Protein AF-A0ABD2QVN2-F1 (afdb_monomer_lite)

InterPro domains:
  IPR010325 Rhamnogalacturonate lyase [PF06045] (1-43)
  IPR011013 Galactose mutarotase-like domain superfamily [SSF74650] (43-147)
  IPR014718 Glycoside hydrolase-type carbohydrate-binding [G3DSA:2.70.98.10] (14-149)

Sequence (187 aa):
MAISDERKRIMPMPVDRETGKVLDYKEAVLLTNPTNPDLKGEVDDKYFYATDNKDDRVHGWVSSTNPPVGFWMIIPNDEFRTGGPYKQDLTSHVGPTVLSIFVSRHFAGDDLVIKFQQGERWKKVIGPVFLYLNSNSSAMDNPTILWDDAKRRHYDFSTRIQRLNRVSTTRRCWILAKRKQRLSVLD

Foldseek 3Di:
DDQDPPDDDDFFAPVQQVPFDQDPDNQWTARCDTPDPVCHRPIHGQCVQKDFQLSRAKDFDWDLDPQIKTKMKGALDLPQAWDPRRDIDGQAHGDRGGDDDRFDCPPPHPPRHDDDDVPDDDDGDTDDMDIDMDTDNCCNVPVVVNVVVRVVVSVVVNVVCCVDPPCPVVNDDDDDDDDDDDDDDDD

Secondary structure (DSSP, 8-state):
-BSSSS-B-----HHHHHSSEE-SSTTEEE-SS-SSGGGTTPEEEGGGGEEETTT-SEEEEE-SSSSPEEEEEE----TT-SS-TT-EEE-EETTTEE---SS--TTTGGGGS----TT----------EEEEEE-GGGGT-THHHHHHHHHHHHHHHHHHHHH-SS-GGGPPP-------------

pLDDT: mean 88.44, std 14.19, range [45.97, 98.38]

Structure (mmCIF, N/CA/C/O backbone):
data_AF-A0ABD2QVN2-F1
#
_entry.id   AF-A0ABD2QVN2-F1
#
loop_
_atom_site.group_PDB
_atom_site.id
_atom_site.type_symbol
_atom_site.label_atom_id
_atom_site.label_alt_id
_atom_site.label_comp_id
_atom_site.label_asym_id
_atom_site.label_entity_id
_atom_site.label_seq_id
_atom_site.pdbx_PDB_ins_code
_atom_site.Cartn_x
_atom_site.Cartn_y
_atom_site.Cartn_z
_atom_site.occupancy
_atom_site.B_iso_or_equiv
_atom_site.auth_seq_id
_atom_site.auth_comp_id
_atom_site.auth_asym_id
_atom_site.auth_atom_id
_atom_site.pdbx_PDB_model_num
ATOM 1 N N . MET A 1 1 ? 6.973 1.132 -4.797 1.00 95.00 1 MET A N 1
ATOM 2 C CA . MET A 1 1 ? 5.962 0.876 -3.751 1.00 95.00 1 MET A CA 1
ATOM 3 C C . MET A 1 1 ? 6.559 -0.014 -2.676 1.00 95.00 1 MET A C 1
ATOM 5 O O . MET A 1 1 ? 7.344 -0.900 -3.008 1.00 95.00 1 MET A O 1
ATOM 9 N N . ALA A 1 2 ? 6.198 0.232 -1.420 1.00 96.44 2 ALA A N 1
ATOM 10 C CA . ALA A 1 2 ? 6.483 -0.640 -0.286 1.00 96.44 2 ALA A CA 1
ATOM 11 C C . ALA A 1 2 ? 5.222 -0.796 0.575 1.00 96.44 2 ALA A C 1
ATOM 13 O O . ALA A 1 2 ? 4.602 0.205 0.943 1.00 96.44 2 ALA A O 1
ATOM 14 N N . ILE A 1 3 ? 4.853 -2.042 0.875 1.00 96.12 3 ILE A N 1
ATOM 15 C CA . ILE A 1 3 ? 3.707 -2.399 1.737 1.00 96.12 3 ILE A CA 1
ATOM 16 C C . ILE A 1 3 ? 4.110 -3.331 2.888 1.00 96.12 3 ILE A C 1
ATOM 18 O O . ILE A 1 3 ? 3.406 -3.409 3.886 1.00 96.12 3 ILE A O 1
ATOM 22 N N . SER A 1 4 ? 5.246 -4.023 2.767 1.00 95.62 4 SER A N 1
ATOM 23 C CA . SER A 1 4 ? 5.934 -4.704 3.868 1.00 95.62 4 SER A CA 1
ATOM 24 C C . SER A 1 4 ? 7.441 -4.702 3.607 1.00 95.62 4 SER A C 1
ATOM 26 O O . SER A 1 4 ? 7.898 -4.205 2.572 1.00 95.62 4 SER A O 1
ATOM 28 N N . ASP A 1 5 ? 8.232 -5.249 4.531 1.00 95.19 5 ASP A N 1
ATOM 29 C CA . ASP A 1 5 ? 9.675 -5.355 4.327 1.00 95.19 5 ASP A CA 1
ATOM 30 C C . ASP A 1 5 ? 10.041 -6.291 3.163 1.00 95.19 5 ASP A C 1
ATOM 32 O O . ASP A 1 5 ? 11.007 -6.014 2.448 1.00 95.19 5 ASP A O 1
ATOM 36 N N . GLU A 1 6 ? 9.211 -7.306 2.925 1.00 95.25 6 GLU A N 1
ATOM 37 C CA . GLU A 1 6 ? 9.332 -8.342 1.895 1.00 95.25 6 GLU A CA 1
ATOM 38 C C . GLU A 1 6 ? 8.601 -7.971 0.597 1.00 95.25 6 GLU A C 1
ATOM 40 O O . GLU A 1 6 ? 8.930 -8.474 -0.475 1.00 95.25 6 GLU A O 1
ATOM 45 N N . ARG A 1 7 ? 7.594 -7.093 0.672 1.00 94.50 7 ARG A N 1
ATOM 46 C CA . ARG A 1 7 ? 6.755 -6.692 -0.465 1.00 94.50 7 ARG A CA 1
ATOM 47 C C . ARG A 1 7 ? 7.069 -5.257 -0.863 1.00 94.50 7 ARG A C 1
ATOM 49 O O . ARG A 1 7 ? 6.374 -4.303 -0.498 1.00 94.50 7 ARG A O 1
ATOM 56 N N . LYS A 1 8 ? 8.142 -5.135 -1.642 1.00 94.44 8 LYS A N 1
ATOM 57 C CA . LYS A 1 8 ? 8.617 -3.898 -2.267 1.00 94.44 8 LYS A CA 1
ATOM 58 C C . LYS A 1 8 ? 8.814 -4.158 -3.750 1.00 94.44 8 LYS A C 1
ATOM 60 O O . LYS A 1 8 ? 9.369 -5.186 -4.122 1.00 94.44 8 LYS A O 1
ATOM 65 N N . ARG A 1 9 ? 8.360 -3.241 -4.599 1.00 93.06 9 ARG A N 1
ATOM 66 C CA . ARG A 1 9 ? 8.549 -3.366 -6.049 1.00 93.06 9 ARG A CA 1
ATOM 67 C C . ARG A 1 9 ? 8.426 -2.044 -6.784 1.00 93.06 9 ARG A C 1
ATOM 69 O O . ARG A 1 9 ? 7.795 -1.096 -6.297 1.00 93.06 9 ARG A O 1
ATOM 76 N N . ILE A 1 10 ? 8.978 -2.023 -7.993 1.00 93.62 10 ILE A N 1
ATOM 77 C CA . ILE A 1 10 ? 8.575 -1.077 -9.032 1.00 93.62 10 ILE A CA 1
ATOM 78 C C . ILE A 1 10 ? 7.177 -1.488 -9.498 1.00 93.62 10 ILE A C 1
ATOM 80 O O . ILE A 1 10 ? 6.863 -2.674 -9.624 1.00 93.62 10 ILE A O 1
ATOM 84 N N . MET A 1 11 ? 6.310 -0.503 -9.669 1.00 93.50 11 MET A N 1
ATOM 85 C CA . MET A 1 11 ? 4.923 -0.733 -10.050 1.00 93.50 11 MET A CA 1
ATOM 86 C C . MET A 1 11 ? 4.713 -0.256 -11.477 1.00 93.50 11 MET A C 1
ATOM 88 O O . MET A 1 11 ? 5.341 0.735 -11.860 1.00 93.50 11 MET A O 1
ATOM 92 N N . PRO A 1 12 ? 3.832 -0.919 -12.235 1.00 95.38 12 PRO A N 1
ATOM 93 C CA . PRO A 1 12 ? 3.430 -0.417 -13.534 1.00 95.38 12 PRO A CA 1
ATOM 94 C C . PRO A 1 12 ? 2.722 0.934 -13.403 1.00 95.38 12 PRO A C 1
ATOM 96 O O . PRO A 1 12 ? 2.141 1.277 -12.364 1.00 95.38 12 PRO A O 1
ATOM 99 N N . MET A 1 13 ? 2.768 1.701 -14.482 1.00 94.88 13 MET A N 1
ATOM 100 C CA . MET A 1 13 ? 2.024 2.938 -14.656 1.00 94.88 13 MET A CA 1
ATOM 101 C C . MET A 1 13 ? 0.630 2.648 -15.230 1.00 94.88 13 MET A C 1
ATOM 103 O O . MET A 1 13 ? 0.432 1.619 -15.875 1.00 94.88 13 MET A O 1
ATOM 107 N N . PRO A 1 14 ? -0.360 3.544 -15.045 1.00 95.19 14 PRO A N 1
ATOM 108 C CA . PRO A 1 14 ? -1.711 3.328 -15.571 1.00 95.19 14 PRO A CA 1
ATOM 109 C C . PRO A 1 14 ? -1.745 3.019 -17.076 1.00 95.19 14 PRO A C 1
ATOM 111 O O . PRO A 1 14 ? -2.441 2.096 -17.492 1.00 95.19 14 PRO A O 1
ATOM 114 N N . VAL A 1 15 ? -0.911 3.705 -17.866 1.00 96.25 15 VAL A N 1
ATOM 115 C CA . VAL A 1 15 ? -0.779 3.483 -19.317 1.00 96.25 15 VAL A CA 1
ATOM 116 C C . VAL A 1 15 ? -0.306 2.065 -19.673 1.00 96.25 15 VAL A C 1
ATOM 118 O O . VAL A 1 15 ? -0.694 1.525 -20.710 1.00 96.25 15 VAL A O 1
ATOM 121 N N . ASP A 1 16 ? 0.473 1.418 -18.800 1.00 96.75 16 ASP A N 1
ATOM 122 C CA . ASP A 1 16 ? 0.952 0.046 -19.019 1.00 96.75 16 ASP A CA 1
ATOM 123 C C . ASP A 1 16 ? -0.205 -0.953 -18.934 1.00 96.75 16 ASP A C 1
ATOM 125 O O . ASP A 1 16 ? -0.218 -1.961 -19.640 1.00 96.75 16 ASP A O 1
ATOM 129 N N . ARG A 1 17 ? -1.205 -0.660 -18.089 1.00 96.00 17 ARG A N 1
ATOM 130 C CA . ARG A 1 17 ? -2.442 -1.445 -18.022 1.00 96.00 17 ARG A CA 1
ATOM 131 C C . ARG A 1 17 ? -3.367 -1.147 -19.195 1.00 96.00 17 ARG A C 1
ATOM 133 O O . ARG A 1 17 ? -3.964 -2.073 -19.727 1.00 96.00 17 ARG A O 1
ATOM 140 N N . GLU A 1 18 ? -3.499 0.119 -19.589 1.00 95.44 18 GLU A N 1
ATOM 141 C CA . GLU A 1 18 ? -4.371 0.534 -20.702 1.00 95.44 18 GLU A CA 1
ATOM 142 C C . GLU A 1 18 ? -3.951 -0.090 -22.036 1.00 95.44 18 GLU A C 1
ATOM 144 O O . GLU A 1 18 ? -4.795 -0.476 -22.839 1.00 95.44 18 GLU A O 1
ATOM 149 N N . THR A 1 19 ? -2.642 -0.212 -22.254 1.00 96.00 19 THR A N 1
ATOM 150 C CA . THR A 1 19 ? -2.052 -0.825 -23.456 1.00 96.00 19 THR A CA 1
ATOM 151 C C . THR A 1 19 ? -1.803 -2.330 -23.305 1.00 96.00 19 THR A C 1
ATOM 153 O O . THR A 1 19 ? -1.423 -3.002 -24.268 1.00 96.00 19 THR A O 1
ATOM 156 N N . GLY A 1 20 ? -2.019 -2.866 -22.103 1.00 96.62 20 GLY A N 1
ATOM 157 C CA . GLY A 1 20 ? -1.872 -4.276 -21.777 1.00 96.62 20 GLY A CA 1
ATOM 158 C C . GLY A 1 20 ? -3.044 -5.134 -22.257 1.00 96.62 20 GLY A C 1
ATOM 159 O O . GLY A 1 20 ? -4.042 -4.660 -22.801 1.00 96.62 20 GLY A O 1
ATOM 160 N N . LYS A 1 21 ? -2.930 -6.445 -22.036 1.00 98.12 21 LYS A N 1
ATOM 161 C CA . LYS A 1 21 ? -3.985 -7.413 -22.350 1.00 98.12 21 LYS A CA 1
ATOM 162 C C . LYS A 1 21 ? -4.724 -7.803 -21.074 1.00 98.12 21 LYS A C 1
ATOM 164 O O . LYS A 1 21 ? -4.165 -8.502 -20.230 1.00 98.12 21 LYS A O 1
ATOM 169 N N . VAL A 1 22 ? -5.985 -7.393 -20.957 1.00 97.94 22 VAL A N 1
ATOM 170 C CA . VAL A 1 22 ? -6.888 -7.889 -19.905 1.00 97.94 22 VAL A CA 1
ATOM 171 C C . VAL A 1 22 ? -7.019 -9.412 -20.033 1.00 97.94 22 VAL A C 1
ATOM 173 O O . VAL A 1 22 ? -7.174 -9.931 -21.143 1.00 97.94 22 VAL A O 1
ATOM 176 N N . LEU A 1 23 ? -6.895 -10.121 -18.912 1.00 97.12 23 LEU A N 1
ATOM 177 C CA . LEU A 1 23 ? -7.041 -11.578 -18.834 1.00 97.12 23 LEU A CA 1
ATOM 178 C C . LEU A 1 23 ? -8.505 -11.953 -18.530 1.00 97.12 23 LEU A C 1
ATOM 180 O O . LEU A 1 23 ? -9.415 -11.169 -18.787 1.00 97.12 23 LEU A O 1
ATOM 184 N N . ASP A 1 24 ? -8.751 -13.146 -17.988 1.00 96.56 24 ASP A N 1
ATOM 185 C CA . ASP A 1 24 ? -10.111 -13.640 -17.718 1.00 96.56 24 ASP A CA 1
ATOM 186 C C . ASP A 1 24 ? -10.892 -12.764 -16.719 1.00 96.56 24 ASP A C 1
ATOM 188 O O . ASP A 1 24 ? -12.122 -12.711 -16.756 1.00 96.56 24 ASP A O 1
ATOM 192 N N . TYR A 1 25 ? -10.184 -12.037 -15.849 1.00 94.62 25 TYR A N 1
ATOM 193 C CA . TYR A 1 25 ? -10.756 -11.087 -14.896 1.00 94.62 25 TYR A CA 1
ATOM 194 C C . TYR A 1 25 ? -10.282 -9.670 -15.211 1.00 94.62 25 TYR A C 1
ATOM 196 O O . TYR A 1 25 ? -9.101 -9.443 -15.470 1.00 94.62 25 TYR A O 1
ATOM 204 N N . LYS A 1 26 ? -11.188 -8.688 -15.118 1.00 94.75 26 LYS A N 1
ATOM 205 C CA . LYS A 1 26 ? -10.888 -7.272 -15.414 1.00 94.75 26 LYS A CA 1
ATOM 206 C C . LYS A 1 26 ? -9.811 -6.672 -14.499 1.00 94.75 26 LYS A C 1
ATOM 208 O O . LYS A 1 26 ? -9.192 -5.665 -14.836 1.00 94.75 26 LYS A O 1
ATOM 213 N N . GLU A 1 27 ? -9.614 -7.257 -13.322 1.00 95.62 27 GLU A N 1
ATOM 214 C CA . GLU A 1 27 ? -8.595 -6.857 -12.360 1.00 95.62 27 GLU A CA 1
ATOM 215 C C . GLU A 1 27 ? -7.174 -7.260 -12.785 1.00 95.62 27 GLU A C 1
ATOM 217 O O . GLU A 1 27 ? -6.235 -6.551 -12.410 1.00 95.62 27 GLU A O 1
ATOM 222 N N . ALA A 1 28 ? -7.024 -8.307 -13.605 1.00 97.31 28 ALA A N 1
ATOM 223 C CA . ALA A 1 28 ? -5.746 -8.875 -14.028 1.00 97.31 28 ALA A CA 1
ATOM 224 C C . ALA A 1 28 ? -5.382 -8.452 -15.460 1.00 97.31 28 ALA A C 1
ATOM 226 O O . ALA A 1 28 ? -6.117 -8.715 -16.416 1.00 97.31 28 ALA A O 1
ATOM 227 N N . VAL A 1 29 ? -4.224 -7.812 -15.622 1.00 98.12 29 VAL A N 1
ATOM 228 C CA . VAL A 1 29 ? -3.743 -7.319 -16.920 1.00 98.12 29 VAL A CA 1
ATOM 229 C C . VAL A 1 29 ? -2.319 -7.797 -17.168 1.00 98.12 29 VAL A C 1
ATOM 231 O O . VAL A 1 29 ? -1.421 -7.504 -16.385 1.00 98.12 29 VAL A O 1
ATOM 234 N N . LEU A 1 30 ? -2.101 -8.508 -18.275 1.00 98.38 30 LEU A N 1
ATOM 235 C CA . LEU A 1 30 ? -0.771 -8.865 -18.763 1.00 98.38 30 LEU A CA 1
ATOM 236 C C . LEU A 1 30 ? -0.107 -7.643 -19.408 1.00 98.38 30 LEU A C 1
ATOM 238 O O . LEU A 1 30 ? -0.634 -7.072 -20.368 1.00 98.38 30 LEU A O 1
ATOM 242 N N . LEU A 1 31 ? 1.077 -7.286 -18.919 1.00 98.31 31 LEU A N 1
ATOM 243 C CA . LEU A 1 31 ? 1.869 -6.162 -19.406 1.00 98.31 31 LEU A CA 1
ATOM 244 C C . LEU A 1 31 ? 2.646 -6.574 -20.664 1.00 98.31 31 LEU A C 1
ATOM 246 O O . LEU A 1 31 ? 3.689 -7.223 -20.600 1.00 98.31 31 LEU A O 1
ATOM 250 N N . THR A 1 32 ? 2.127 -6.218 -21.838 1.00 98.06 32 THR A N 1
ATOM 251 C CA . THR A 1 32 ? 2.687 -6.624 -23.142 1.00 98.06 32 THR A CA 1
ATOM 252 C C . THR A 1 32 ? 3.778 -5.677 -23.645 1.00 98.06 32 THR A C 1
ATOM 254 O O . THR A 1 32 ? 4.768 -6.133 -24.225 1.00 98.06 32 THR A O 1
ATOM 257 N N . ASN A 1 33 ? 3.609 -4.373 -23.420 1.00 97.12 33 ASN A N 1
ATOM 258 C CA . ASN A 1 33 ? 4.558 -3.327 -23.800 1.00 97.12 33 ASN A CA 1
ATOM 259 C C . ASN A 1 33 ? 4.601 -2.191 -22.754 1.00 97.12 33 ASN A C 1
ATOM 261 O O . ASN A 1 33 ? 4.207 -1.065 -23.061 1.00 97.12 33 ASN A O 1
ATOM 265 N N . PRO A 1 34 ? 5.018 -2.485 -21.508 1.00 97.38 34 PRO A N 1
ATOM 266 C CA . PRO A 1 34 ? 5.058 -1.492 -20.438 1.00 97.38 34 PRO A CA 1
ATOM 267 C C . PRO A 1 34 ? 6.127 -0.415 -20.671 1.00 97.38 34 PRO A C 1
ATOM 269 O O . PRO A 1 34 ? 7.166 -0.661 -21.283 1.00 97.38 34 PRO A O 1
ATOM 272 N N . THR A 1 35 ? 5.896 0.766 -20.103 1.00 96.00 35 THR A N 1
ATOM 273 C CA . THR A 1 35 ? 6.832 1.899 -20.057 1.00 96.00 35 THR A CA 1
ATOM 274 C C . THR A 1 35 ? 8.155 1.548 -19.381 1.00 96.00 35 THR A C 1
ATOM 276 O O . THR A 1 35 ? 9.190 2.082 -19.773 1.00 96.00 35 THR A O 1
ATOM 279 N N . ASN A 1 36 ? 8.141 0.630 -18.409 1.00 95.88 36 ASN A N 1
ATOM 280 C CA . ASN A 1 36 ? 9.341 -0.031 -17.905 1.00 95.88 36 ASN A CA 1
ATOM 281 C C . ASN A 1 36 ? 9.477 -1.432 -18.537 1.00 95.88 36 ASN A C 1
ATOM 283 O O . ASN A 1 36 ? 8.707 -2.319 -18.156 1.00 95.88 36 ASN A O 1
ATOM 287 N N . PRO A 1 37 ? 10.458 -1.666 -19.434 1.00 96.88 37 PRO A N 1
ATOM 288 C CA . PRO A 1 37 ? 10.641 -2.949 -20.115 1.00 96.88 37 PRO A CA 1
ATOM 289 C C . PRO A 1 37 ? 10.825 -4.156 -19.189 1.00 96.88 37 PRO A C 1
ATOM 291 O O . PRO A 1 37 ? 10.438 -5.259 -19.572 1.00 96.88 37 PRO A O 1
ATOM 294 N N . ASP A 1 38 ? 11.355 -3.958 -17.978 1.00 97.12 38 ASP A N 1
ATOM 295 C CA . ASP A 1 38 ? 11.577 -5.038 -17.007 1.00 97.12 38 ASP A CA 1
ATOM 296 C C . ASP A 1 38 ? 10.266 -5.667 -16.516 1.00 97.12 38 ASP A C 1
ATOM 298 O O . ASP A 1 38 ? 10.254 -6.810 -16.073 1.00 97.12 38 ASP A O 1
ATOM 302 N N . LEU A 1 39 ? 9.148 -4.942 -16.630 1.00 97.38 39 LEU A N 1
ATOM 303 C CA . LEU A 1 39 ? 7.819 -5.427 -16.248 1.00 97.38 39 LEU A CA 1
ATOM 304 C C . LEU A 1 39 ? 7.139 -6.238 -17.363 1.00 97.38 39 LEU A C 1
ATOM 306 O O . LEU A 1 39 ? 6.002 -6.689 -17.206 1.00 97.38 39 LEU A O 1
ATOM 310 N N . LYS A 1 40 ? 7.775 -6.384 -18.531 1.00 98.06 40 LYS A N 1
ATOM 311 C CA . LYS A 1 40 ? 7.163 -7.046 -19.684 1.00 98.06 40 LYS A CA 1
ATOM 312 C C . LYS A 1 40 ? 6.928 -8.527 -19.397 1.00 98.06 40 LYS A C 1
ATOM 314 O O . LYS A 1 40 ? 7.836 -9.256 -19.018 1.00 98.06 40 LYS A O 1
ATOM 319 N N . GLY A 1 41 ? 5.710 -8.985 -19.666 1.00 97.75 41 GLY A N 1
ATOM 320 C CA . GLY A 1 41 ? 5.281 -10.358 -19.406 1.00 97.75 41 GLY A CA 1
ATOM 321 C C . GLY A 1 41 ? 4.773 -10.589 -17.982 1.00 97.75 41 GLY A C 1
ATOM 322 O O . GLY A 1 41 ? 4.230 -11.658 -17.715 1.00 97.75 41 GLY A O 1
ATOM 323 N N . GLU A 1 42 ? 4.884 -9.605 -17.086 1.00 97.38 42 GLU A N 1
ATOM 324 C CA . GLU A 1 42 ? 4.244 -9.676 -15.775 1.00 97.38 42 GLU A CA 1
ATOM 325 C C . GLU A 1 42 ? 2.732 -9.445 -15.871 1.00 97.38 42 GLU A C 1
ATOM 327 O O . GLU A 1 42 ? 2.230 -8.784 -16.782 1.00 97.38 42 GLU A O 1
ATOM 332 N N . VAL A 1 43 ? 2.001 -9.967 -14.886 1.00 97.00 43 VAL A N 1
ATOM 333 C CA . VAL A 1 43 ? 0.579 -9.677 -14.695 1.00 97.00 43 VAL A CA 1
ATOM 334 C C . VAL A 1 43 ? 0.433 -8.694 -13.544 1.00 97.00 43 VAL A C 1
ATOM 336 O O . VAL A 1 43 ? 0.877 -8.964 -12.429 1.00 97.00 43 VAL A O 1
ATOM 339 N N . ASP A 1 44 ? -0.217 -7.568 -13.812 1.00 96.56 44 ASP A N 1
ATOM 340 C CA . ASP A 1 44 ? -0.641 -6.620 -12.792 1.00 96.56 44 ASP A CA 1
ATOM 341 C C . ASP A 1 44 ? -2.065 -6.955 -12.337 1.00 96.56 44 ASP A C 1
ATOM 343 O O . ASP A 1 44 ? -3.015 -6.884 -13.126 1.00 96.56 44 ASP A O 1
ATOM 347 N N . ASP A 1 45 ? -2.227 -7.305 -11.063 1.00 95.12 45 ASP A N 1
ATOM 348 C CA . ASP A 1 45 ? -3.520 -7.638 -10.465 1.00 95.12 45 ASP A CA 1
ATOM 349 C C . ASP A 1 45 ? -3.823 -6.716 -9.280 1.00 95.12 45 ASP A C 1
ATOM 351 O O . ASP A 1 45 ? -3.011 -6.534 -8.369 1.00 95.12 45 ASP A O 1
ATOM 355 N N . LYS A 1 46 ? -5.036 -6.161 -9.273 1.00 91.56 46 LYS A N 1
ATOM 356 C CA . LYS A 1 46 ? -5.549 -5.281 -8.215 1.00 91.56 46 LYS A CA 1
ATOM 357 C C . LYS A 1 46 ? -5.348 -5.851 -6.803 1.00 91.56 46 LYS A C 1
ATOM 359 O O . LYS A 1 46 ? -5.072 -5.095 -5.871 1.00 91.56 46 LYS A O 1
ATOM 364 N N . TYR A 1 47 ? -5.516 -7.157 -6.622 1.00 94.69 47 TYR A N 1
ATOM 365 C CA . TYR A 1 47 ? -5.476 -7.831 -5.327 1.00 94.69 47 TYR A CA 1
ATOM 366 C C . TYR A 1 47 ? -4.063 -8.230 -4.887 1.00 94.69 47 TYR A C 1
ATOM 368 O O . TYR A 1 47 ? -3.877 -8.572 -3.718 1.00 94.69 47 TYR A O 1
ATOM 376 N N . PHE A 1 48 ? -3.039 -8.089 -5.738 1.00 93.38 48 PHE A N 1
ATOM 377 C CA . PHE A 1 48 ? -1.639 -8.329 -5.354 1.00 93.38 48 PHE A CA 1
ATOM 378 C C . PHE A 1 48 ? -1.118 -7.373 -4.284 1.00 93.38 48 PHE A C 1
ATOM 380 O O . PHE A 1 48 ? -0.062 -7.627 -3.705 1.00 93.38 48 PHE A O 1
ATOM 387 N N . TYR A 1 49 ? -1.850 -6.298 -3.991 1.00 93.75 49 TYR A N 1
ATOM 388 C CA . TYR A 1 49 ? -1.505 -5.298 -2.977 1.00 93.75 49 TYR A CA 1
ATOM 389 C C . TYR A 1 49 ? -2.441 -5.339 -1.769 1.00 93.75 49 TYR A C 1
ATOM 391 O O . TYR A 1 49 ? -2.473 -4.399 -0.973 1.00 93.75 49 TYR A O 1
ATOM 399 N N . ALA A 1 50 ? -3.221 -6.413 -1.625 1.00 96.44 50 ALA A N 1
ATOM 400 C CA . ALA A 1 50 ? -3.986 -6.658 -0.415 1.00 96.44 50 ALA A CA 1
ATOM 401 C C . ALA A 1 50 ? -3.061 -7.037 0.753 1.00 96.44 50 ALA A C 1
ATOM 403 O O . ALA A 1 50 ? -2.045 -7.717 0.560 1.00 96.44 50 ALA A O 1
ATOM 404 N N . THR A 1 51 ? -3.429 -6.605 1.955 1.00 96.25 51 THR A N 1
ATOM 405 C CA . THR A 1 51 ? -2.763 -6.946 3.217 1.00 96.25 51 THR A CA 1
ATOM 406 C C . THR A 1 51 ? -3.821 -7.122 4.305 1.00 96.25 51 THR A C 1
ATOM 408 O O . THR A 1 51 ? -4.874 -6.480 4.264 1.00 96.25 51 THR A O 1
ATOM 411 N N . ASP A 1 52 ? -3.558 -8.003 5.269 1.00 96.25 52 ASP A N 1
ATOM 412 C CA . ASP A 1 52 ? -4.387 -8.147 6.465 1.00 96.25 52 ASP A CA 1
ATOM 413 C C . ASP A 1 52 ? -4.355 -6.847 7.284 1.00 96.25 52 ASP A C 1
ATOM 415 O O . ASP A 1 52 ? -3.288 -6.279 7.525 1.00 96.25 52 ASP A O 1
ATOM 419 N N . ASN A 1 53 ? -5.506 -6.400 7.790 1.00 95.00 53 ASN A N 1
ATOM 420 C CA . ASN A 1 53 ? -5.608 -5.172 8.586 1.00 95.00 53 ASN A CA 1
ATOM 421 C C . ASN A 1 53 ? -4.588 -5.106 9.735 1.00 95.00 53 ASN A C 1
ATOM 423 O O . ASN A 1 53 ? -4.032 -4.046 10.006 1.00 95.00 53 ASN A O 1
ATOM 427 N N . LYS A 1 54 ? -4.307 -6.239 10.396 1.00 94.62 54 LYS A N 1
ATOM 428 C CA . LYS A 1 54 ? -3.346 -6.294 11.508 1.00 94.62 54 LYS A CA 1
ATOM 429 C C . LYS A 1 54 ? -1.913 -5.913 11.106 1.00 94.62 54 LYS A C 1
ATOM 431 O O . LYS A 1 54 ? -1.168 -5.454 11.978 1.00 94.62 54 LYS A O 1
ATOM 436 N N . ASP A 1 55 ? -1.553 -6.100 9.838 1.00 95.81 55 ASP A N 1
ATOM 437 C CA . ASP A 1 55 ? -0.207 -5.884 9.301 1.00 95.81 55 ASP A CA 1
ATOM 438 C C . ASP A 1 55 ? -0.099 -4.563 8.519 1.00 95.81 55 ASP A C 1
ATOM 440 O O . ASP A 1 55 ? 0.995 -4.020 8.374 1.00 95.81 55 ASP A O 1
ATOM 444 N N . ASP A 1 56 ? -1.224 -4.001 8.066 1.00 95.62 56 ASP A N 1
ATOM 445 C CA . ASP A 1 56 ? -1.283 -2.734 7.331 1.00 95.62 56 ASP A CA 1
ATOM 446 C C . ASP A 1 56 ? -1.072 -1.515 8.252 1.00 95.62 56 ASP A C 1
ATOM 448 O O . ASP A 1 56 ? -2.018 -0.857 8.697 1.00 95.62 56 ASP A O 1
ATOM 452 N N . ARG A 1 57 ? 0.196 -1.258 8.597 1.00 95.31 57 ARG A N 1
ATOM 453 C CA . ARG A 1 57 ? 0.629 -0.177 9.505 1.00 95.31 57 ARG A CA 1
ATOM 454 C C . ARG A 1 57 ? 1.215 1.022 8.783 1.00 95.31 57 ARG A C 1
ATOM 456 O O . ARG A 1 57 ? 0.947 2.160 9.180 1.00 95.31 57 ARG A O 1
ATOM 463 N N . VAL A 1 58 ? 2.041 0.761 7.776 1.00 97.50 58 VAL A N 1
ATOM 464 C CA . VAL A 1 58 ? 2.697 1.765 6.939 1.00 97.50 58 VAL A CA 1
ATOM 465 C C . VAL A 1 58 ? 2.807 1.207 5.535 1.00 97.50 58 VAL A C 1
ATOM 467 O O . VAL A 1 58 ? 3.301 0.098 5.352 1.00 97.50 58 VAL A O 1
ATOM 470 N N . HIS A 1 59 ? 2.421 1.994 4.544 1.00 97.94 59 HIS A N 1
ATOM 471 C CA . HIS A 1 59 ? 2.619 1.654 3.142 1.00 97.94 59 HIS A CA 1
ATOM 472 C C . HIS A 1 59 ? 2.701 2.904 2.287 1.00 97.94 59 HIS A C 1
ATOM 474 O O . HIS A 1 59 ? 2.217 3.971 2.666 1.00 97.94 59 HIS A O 1
ATOM 480 N N . GLY A 1 60 ? 3.326 2.787 1.122 1.00 97.12 60 GLY A N 1
ATOM 481 C CA . GLY A 1 60 ? 3.469 3.929 0.241 1.00 97.12 60 GLY A CA 1
ATOM 482 C C . GLY A 1 60 ? 4.539 3.789 -0.824 1.00 97.12 60 GLY A C 1
ATOM 483 O O . GLY A 1 60 ? 4.785 2.714 -1.382 1.00 97.12 60 GLY A O 1
ATOM 484 N N . TRP A 1 61 ? 5.145 4.925 -1.145 1.00 95.94 61 TRP A N 1
ATOM 485 C CA . TRP A 1 61 ? 5.950 5.122 -2.339 1.00 95.94 61 TRP A CA 1
ATOM 486 C C . TRP A 1 61 ? 7.197 5.928 -2.041 1.00 95.94 61 TRP A C 1
ATOM 488 O O . TRP A 1 61 ? 7.197 6.787 -1.169 1.00 95.94 61 TRP A O 1
ATOM 498 N N . VAL A 1 62 ? 8.232 5.672 -2.831 1.00 95.50 62 VAL A N 1
ATOM 499 C CA . VAL A 1 62 ? 9.421 6.513 -2.923 1.00 95.50 62 VAL A CA 1
ATOM 500 C C . VAL A 1 62 ? 9.537 6.955 -4.374 1.00 95.50 62 VAL A C 1
ATOM 502 O O . VAL A 1 62 ? 9.359 6.130 -5.275 1.00 95.50 62 VAL A O 1
ATOM 505 N N . SER A 1 63 ? 9.783 8.242 -4.603 1.00 92.69 63 SER A N 1
ATOM 506 C CA . SER A 1 63 ? 10.049 8.769 -5.937 1.00 92.69 63 SER A CA 1
ATOM 507 C C . SER A 1 63 ? 11.417 8.310 -6.433 1.00 92.69 63 SER A C 1
ATOM 509 O O . SER A 1 63 ? 12.384 8.272 -5.678 1.00 92.69 63 SER A O 1
ATOM 511 N N . SER A 1 64 ? 11.517 8.030 -7.729 1.00 85.31 64 SER A N 1
ATOM 512 C CA . SER A 1 64 ? 12.796 7.822 -8.420 1.00 85.31 64 SER A CA 1
ATOM 513 C C . SER A 1 64 ? 13.447 9.133 -8.886 1.00 85.31 64 SER A C 1
ATOM 515 O O . SER A 1 64 ? 14.526 9.122 -9.470 1.00 85.31 64 SER A O 1
ATOM 517 N N . THR A 1 65 ? 12.784 10.270 -8.662 1.00 85.94 65 THR A N 1
ATOM 518 C CA . THR A 1 65 ? 13.229 11.607 -9.075 1.00 85.94 65 THR A CA 1
ATOM 519 C C . THR A 1 65 ? 13.974 12.335 -7.960 1.00 85.94 65 THR A C 1
ATOM 521 O O . THR A 1 65 ? 13.761 12.046 -6.785 1.00 85.94 65 THR A O 1
ATOM 524 N N . ASN A 1 66 ? 14.779 13.336 -8.330 1.00 86.56 66 ASN A N 1
ATOM 525 C CA . ASN A 1 66 ? 15.425 14.269 -7.404 1.00 86.56 66 ASN A CA 1
ATOM 526 C C . ASN A 1 66 ? 14.526 15.512 -7.178 1.00 86.56 66 ASN A C 1
ATOM 528 O O . ASN A 1 66 ? 14.120 16.122 -8.170 1.00 86.56 66 ASN A O 1
ATOM 532 N N . PRO A 1 67 ? 14.224 15.923 -5.930 1.00 90.38 67 P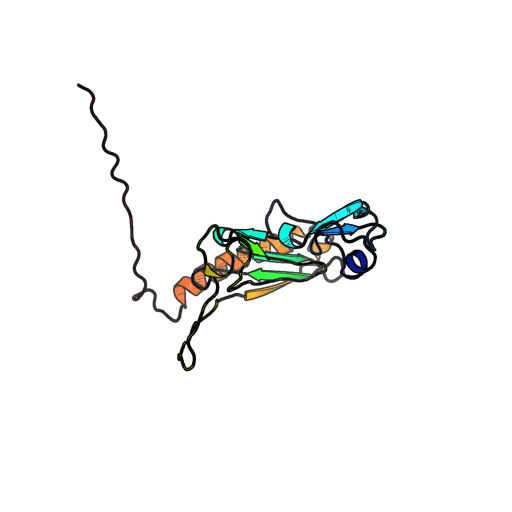RO A N 1
ATOM 533 C CA . PRO A 1 67 ? 14.624 15.289 -4.673 1.00 90.38 67 PRO A CA 1
ATOM 534 C C . PRO A 1 67 ? 13.886 13.969 -4.413 1.00 90.38 67 PRO A C 1
ATOM 536 O O . PRO A 1 67 ? 12.701 13.871 -4.741 1.00 90.38 67 PRO A O 1
ATOM 539 N N . PRO A 1 68 ? 14.552 12.973 -3.795 1.00 94.12 68 PRO A N 1
ATOM 540 C CA . PRO A 1 68 ? 13.895 11.736 -3.396 1.00 94.12 68 PRO A CA 1
ATOM 541 C C . PRO A 1 68 ? 12.899 12.024 -2.269 1.00 94.12 68 PRO A C 1
ATOM 543 O O . PRO A 1 68 ? 13.265 12.503 -1.189 1.00 94.12 68 PRO A O 1
ATOM 546 N N . VAL A 1 69 ? 11.631 11.725 -2.529 1.00 96.94 69 VAL A N 1
ATOM 547 C CA . VAL A 1 69 ? 10.512 11.943 -1.613 1.00 96.94 69 VAL A CA 1
ATOM 548 C C . VAL A 1 69 ? 9.795 10.623 -1.368 1.00 96.94 69 VAL A C 1
ATOM 550 O O . VAL A 1 69 ? 9.469 9.888 -2.299 1.00 96.94 69 VAL A O 1
ATOM 553 N N . GLY A 1 70 ? 9.531 10.333 -0.100 1.00 96.94 70 GLY A N 1
ATOM 554 C CA . GLY A 1 70 ? 8.646 9.267 0.332 1.00 96.94 70 GLY A CA 1
ATOM 555 C C . GLY A 1 70 ? 7.245 9.809 0.605 1.00 96.94 70 GLY A C 1
ATOM 556 O O . GLY A 1 70 ? 7.099 10.885 1.183 1.00 96.94 70 GLY A O 1
ATOM 557 N N . PHE A 1 71 ? 6.220 9.063 0.202 1.00 96.56 71 PHE A N 1
ATOM 558 C CA . PHE A 1 71 ? 4.808 9.350 0.446 1.00 96.56 71 PHE A CA 1
ATOM 559 C C . PHE A 1 71 ? 4.131 8.127 1.050 1.00 96.56 71 PHE A C 1
ATOM 561 O O . PHE A 1 71 ? 4.037 7.084 0.400 1.00 96.56 71 PHE A O 1
ATOM 568 N N . TRP A 1 72 ? 3.661 8.264 2.288 1.00 97.62 72 TRP A N 1
ATOM 569 C CA . TRP A 1 72 ? 3.264 7.141 3.130 1.00 97.62 72 TRP A CA 1
ATOM 570 C C . TRP A 1 72 ? 1.887 7.353 3.747 1.00 97.62 72 TRP A C 1
ATOM 572 O O . TRP A 1 72 ? 1.587 8.424 4.276 1.00 97.62 72 TRP A O 1
ATOM 582 N N . MET A 1 73 ? 1.076 6.302 3.747 1.00 97.75 73 MET A N 1
ATOM 583 C CA . MET A 1 73 ? -0.073 6.166 4.630 1.00 97.75 73 MET A CA 1
ATOM 584 C C . MET A 1 73 ? 0.377 5.462 5.903 1.00 97.75 73 MET A C 1
ATOM 586 O O . MET A 1 73 ? 1.034 4.427 5.846 1.00 97.75 73 MET A O 1
ATOM 590 N N . ILE A 1 74 ? 0.018 6.024 7.053 1.00 97.31 74 ILE A N 1
ATOM 591 C CA . ILE A 1 74 ? 0.288 5.443 8.365 1.00 97.31 74 ILE A CA 1
ATOM 592 C C . ILE A 1 74 ? -1.037 5.197 9.079 1.00 97.31 74 ILE A C 1
ATOM 594 O O . ILE A 1 74 ? -1.802 6.131 9.344 1.00 97.31 74 ILE A O 1
ATOM 598 N N . ILE A 1 75 ? -1.265 3.939 9.450 1.00 95.19 75 ILE A N 1
ATOM 599 C CA . ILE A 1 75 ? -2.444 3.473 10.178 1.00 95.19 75 ILE A CA 1
ATOM 600 C C . ILE A 1 75 ? -2.004 2.978 11.569 1.00 95.19 75 ILE A C 1
ATOM 602 O O . ILE A 1 75 ? -1.467 1.880 11.725 1.00 95.19 75 ILE A O 1
ATOM 606 N N . PRO A 1 76 ? -2.188 3.803 12.612 1.00 91.81 76 PRO A N 1
ATOM 607 C CA . PRO A 1 76 ? -1.708 3.528 13.967 1.00 91.81 76 PRO A CA 1
ATOM 608 C C . PRO A 1 76 ? -2.527 2.457 14.705 1.00 91.81 76 PRO A C 1
ATOM 610 O O . PRO A 1 76 ? -2.035 1.858 15.656 1.00 91.81 76 PRO A O 1
ATOM 613 N N . ASN A 1 77 ? -3.791 2.247 14.326 1.00 88.19 77 ASN A N 1
ATOM 614 C CA . ASN A 1 77 ? -4.677 1.240 14.913 1.00 88.19 77 ASN A CA 1
ATOM 615 C C . ASN A 1 77 ? -5.804 0.869 13.939 1.00 88.19 77 ASN A C 1
ATOM 617 O O . ASN A 1 77 ? -6.068 1.608 12.996 1.00 88.19 77 ASN A O 1
ATOM 621 N N . ASP A 1 78 ? -6.494 -0.237 14.223 1.00 90.94 78 ASP A N 1
ATOM 622 C CA . ASP A 1 78 ? -7.591 -0.758 13.397 1.00 90.94 78 ASP A CA 1
ATOM 623 C C . ASP A 1 78 ? -8.978 -0.580 14.038 1.00 90.94 78 ASP A C 1
ATOM 625 O O . ASP A 1 78 ? -9.949 -1.152 13.553 1.00 90.94 78 ASP A O 1
ATOM 629 N N . GLU A 1 79 ? -9.117 0.205 15.118 1.00 89.50 79 GLU A N 1
ATOM 630 C CA . GLU A 1 79 ? -10.385 0.325 15.875 1.00 89.50 79 GLU A CA 1
ATOM 631 C C . GLU A 1 79 ? -11.549 0.830 15.003 1.00 89.50 79 GLU A C 1
ATOM 633 O O . GLU A 1 79 ? -12.722 0.567 15.276 1.00 89.50 79 GLU A O 1
ATOM 638 N N . PHE A 1 80 ? -11.234 1.566 13.937 1.00 90.38 80 PHE A N 1
ATOM 639 C CA . PHE A 1 80 ? -12.227 2.083 13.005 1.00 90.38 80 PHE A CA 1
ATOM 640 C C . PHE A 1 80 ? -12.629 1.092 11.904 1.00 90.38 80 PHE A C 1
ATOM 642 O O . PHE A 1 80 ? -13.685 1.302 11.295 1.00 90.38 80 PHE A O 1
ATOM 649 N N . ARG A 1 81 ? -11.830 0.046 11.650 1.00 91.88 81 ARG A N 1
ATOM 650 C CA . ARG A 1 81 ? -12.009 -0.907 10.545 1.00 91.88 81 ARG A CA 1
ATOM 651 C C . ARG A 1 81 ? -13.021 -1.999 10.878 1.00 91.88 81 ARG A C 1
ATOM 653 O O . ARG A 1 81 ? -13.279 -2.321 12.035 1.00 91.88 81 ARG A O 1
ATOM 660 N N . THR A 1 82 ? -13.600 -2.580 9.835 1.00 90.25 82 THR A N 1
ATOM 661 C CA . THR A 1 82 ? -14.535 -3.711 9.915 1.00 90.25 82 THR A CA 1
ATOM 662 C C . THR A 1 82 ? -13.832 -5.037 9.614 1.00 90.25 82 THR A C 1
ATOM 664 O O . THR A 1 82 ? -12.818 -5.057 8.926 1.00 90.25 82 THR A O 1
ATOM 667 N N . GLY A 1 83 ? -14.387 -6.160 10.083 1.00 91.38 83 GLY A N 1
ATOM 668 C CA . GLY A 1 83 ? -13.925 -7.510 9.717 1.00 91.38 83 GLY A CA 1
ATOM 669 C C . GLY A 1 83 ? -12.778 -8.087 10.554 1.00 91.38 83 GLY A C 1
ATOM 670 O O . GLY A 1 83 ? -12.421 -9.247 10.376 1.00 91.38 83 GLY A O 1
ATOM 671 N N . GLY A 1 84 ? -12.231 -7.320 11.498 1.00 92.19 84 GLY A N 1
ATOM 672 C CA . GLY A 1 84 ? -11.202 -7.806 12.418 1.00 92.19 84 GLY A CA 1
ATOM 673 C C . GLY A 1 84 ? -9.792 -7.880 11.807 1.00 92.19 84 GLY A C 1
ATOM 674 O O . GLY A 1 84 ? -9.550 -7.341 10.726 1.00 92.19 84 GLY A O 1
ATOM 675 N N . PRO A 1 85 ? -8.836 -8.510 12.517 1.00 94.62 85 PRO A N 1
ATOM 676 C CA . PRO A 1 85 ? -7.407 -8.429 12.198 1.00 94.62 85 PRO A CA 1
ATOM 677 C C . PRO A 1 85 ? -7.013 -9.106 10.879 1.00 94.62 85 PRO A C 1
ATOM 679 O O . PRO A 1 85 ? -6.104 -8.622 10.216 1.00 94.62 85 PRO A O 1
ATOM 682 N N . TYR A 1 86 ? -7.697 -10.187 10.497 1.00 95.19 86 TYR A N 1
ATOM 683 C CA . TYR A 1 86 ? -7.418 -10.958 9.275 1.00 95.19 86 TYR A CA 1
ATOM 684 C C . TYR A 1 86 ? -8.246 -10.507 8.068 1.00 95.19 86 TYR A C 1
ATOM 686 O O . TYR A 1 86 ? -8.159 -11.097 6.995 1.00 95.19 86 TYR A O 1
ATOM 694 N N . LYS A 1 87 ? -9.087 -9.478 8.223 1.00 94.75 87 LYS A N 1
ATOM 695 C CA . LYS A 1 87 ? -9.774 -8.897 7.074 1.00 94.75 87 LYS A CA 1
ATOM 696 C C . LYS A 1 87 ? -8.732 -8.244 6.173 1.00 94.75 87 LYS A C 1
ATOM 698 O O . LYS A 1 87 ? -7.968 -7.396 6.626 1.00 94.75 87 LYS A O 1
ATOM 703 N N . GLN A 1 88 ? -8.737 -8.651 4.911 1.00 95.19 88 GLN A N 1
ATOM 704 C CA . GLN A 1 88 ? -7.836 -8.142 3.888 1.00 95.19 88 GLN A CA 1
ATOM 705 C C . GLN A 1 88 ? -8.433 -6.947 3.169 1.00 95.19 88 GLN A C 1
ATOM 707 O O . GLN A 1 88 ? -9.614 -6.950 2.802 1.00 95.19 88 GLN A O 1
ATOM 712 N N . ASP A 1 89 ? -7.599 -5.946 2.926 1.00 95.56 89 ASP A N 1
ATOM 713 C CA . ASP A 1 89 ? -7.946 -4.789 2.121 1.00 95.56 89 ASP A CA 1
ATOM 714 C C . ASP A 1 89 ? -6.752 -4.260 1.331 1.00 95.56 89 ASP A C 1
ATOM 716 O O . ASP A 1 89 ? -5.602 -4.634 1.557 1.00 95.56 89 ASP A O 1
ATOM 720 N N . LEU A 1 90 ? -7.055 -3.428 0.336 1.00 95.62 90 LEU A N 1
ATOM 721 C CA . LEU A 1 90 ? -6.073 -2.911 -0.609 1.00 95.62 90 LEU A CA 1
ATOM 722 C C . LEU A 1 90 ? -5.258 -1.784 0.022 1.00 95.62 90 LEU A C 1
ATOM 724 O O . LEU A 1 90 ? -5.821 -0.849 0.590 1.00 95.62 90 LEU A O 1
ATOM 728 N N . THR A 1 91 ? -3.944 -1.843 -0.158 1.00 96.56 91 THR A N 1
ATOM 729 C CA . THR A 1 91 ? -3.009 -0.816 0.324 1.00 96.56 91 THR A CA 1
ATOM 730 C C . THR A 1 91 ? -2.599 0.147 -0.791 1.00 96.56 91 THR A C 1
ATOM 732 O O . THR A 1 91 ? -2.517 1.356 -0.588 1.00 96.56 91 THR A O 1
ATOM 735 N N . SER A 1 92 ? -2.379 -0.369 -1.999 1.00 94.31 92 SER A N 1
ATOM 736 C CA . SER A 1 92 ? -1.905 0.389 -3.161 1.00 94.31 92 SER A CA 1
ATOM 737 C C . SER A 1 92 ? -2.669 -0.007 -4.423 1.00 94.31 92 SER A C 1
ATOM 739 O O . SER A 1 92 ? -3.424 -0.980 -4.431 1.00 94.31 92 SER A O 1
ATOM 741 N N . HIS A 1 93 ? -2.472 0.759 -5.492 1.00 92.62 93 HIS A N 1
ATOM 742 C CA . HIS A 1 93 ? -3.004 0.473 -6.825 1.00 92.62 93 HIS A CA 1
ATOM 743 C C . HIS A 1 93 ? -1.927 0.753 -7.886 1.00 92.62 93 HIS A C 1
ATOM 745 O O . HIS A 1 93 ? -0.842 1.211 -7.533 1.00 92.62 93 HIS A O 1
ATOM 751 N N . VAL A 1 94 ? -2.219 0.494 -9.166 1.00 92.81 94 VAL A N 1
ATOM 752 C CA . VAL A 1 94 ? -1.345 0.876 -10.291 1.00 92.81 94 VAL A CA 1
ATOM 753 C C . VAL A 1 94 ? -0.977 2.368 -10.248 1.00 92.81 94 VAL A C 1
ATOM 755 O O . VAL A 1 94 ? -1.790 3.211 -9.845 1.00 92.81 94 VAL A O 1
ATOM 758 N N . GLY A 1 95 ? 0.248 2.696 -10.666 1.00 90.06 95 GLY A N 1
ATOM 759 C CA . GLY A 1 95 ? 0.833 4.027 -10.500 1.00 90.06 95 GLY A CA 1
ATOM 760 C C . GLY A 1 95 ? 1.045 4.391 -9.025 1.00 90.06 95 GLY A C 1
ATOM 761 O O . GLY A 1 95 ? 0.746 3.583 -8.155 1.00 90.06 95 GLY A O 1
ATOM 762 N N . PRO A 1 96 ? 1.540 5.597 -8.702 1.00 90.25 96 PRO A N 1
ATOM 763 C CA . PRO A 1 96 ? 1.846 6.017 -7.330 1.00 90.25 96 PRO A CA 1
ATOM 764 C C . PRO A 1 96 ? 0.584 6.319 -6.494 1.00 90.25 96 PRO A C 1
ATOM 766 O O . PRO A 1 96 ? 0.381 7.431 -6.008 1.00 90.25 96 PRO A O 1
ATOM 769 N N . THR A 1 97 ? -0.285 5.322 -6.330 1.00 92.56 97 THR A N 1
ATOM 770 C CA . THR A 1 97 ? -1.575 5.421 -5.643 1.00 92.56 97 THR A CA 1
ATOM 771 C C . THR A 1 97 ? -1.505 4.716 -4.296 1.00 92.56 97 THR A C 1
ATOM 773 O O . THR A 1 97 ? -1.126 3.547 -4.210 1.00 92.56 97 THR A O 1
ATOM 776 N N . VAL A 1 98 ? -1.921 5.414 -3.241 1.00 94.75 98 VAL A N 1
ATOM 777 C CA . VAL A 1 98 ? -2.066 4.858 -1.891 1.00 94.75 98 VAL A CA 1
ATOM 778 C C . VAL A 1 98 ? -3.538 4.836 -1.516 1.00 94.75 98 VAL A C 1
ATOM 780 O O . VAL A 1 98 ? -4.252 5.817 -1.715 1.00 94.75 98 VAL A O 1
ATOM 783 N N . LEU A 1 99 ? -3.991 3.720 -0.958 1.00 95.25 99 LEU A N 1
ATOM 784 C CA . LEU A 1 99 ? -5.360 3.513 -0.511 1.00 95.25 99 LEU A CA 1
ATOM 785 C C . LEU A 1 99 ? -5.384 3.375 1.011 1.00 95.25 99 LEU A C 1
ATOM 787 O O . LEU A 1 99 ? -4.517 2.744 1.606 1.00 95.25 99 LEU A O 1
ATOM 791 N N . SER A 1 100 ? -6.401 3.949 1.649 1.00 93.69 100 SER A N 1
ATOM 792 C CA . SER A 1 100 ? -6.751 3.642 3.035 1.00 93.69 100 SER A CA 1
ATOM 793 C C . SER A 1 100 ? -8.200 3.198 3.054 1.00 93.69 100 SER A C 1
ATOM 795 O O . SER A 1 100 ? -9.121 4.006 2.931 1.00 93.69 100 SER A O 1
ATOM 797 N N . ILE A 1 101 ? -8.396 1.885 3.116 1.00 92.88 101 ILE A N 1
ATOM 798 C CA . ILE A 1 101 ? -9.729 1.301 3.090 1.00 92.88 101 ILE A CA 1
ATOM 799 C C . ILE A 1 101 ? -10.277 1.238 4.514 1.00 92.88 101 ILE A C 1
ATOM 801 O O . ILE A 1 101 ? -9.660 0.679 5.424 1.00 92.88 101 ILE A O 1
ATOM 805 N N . PHE A 1 102 ? -11.447 1.845 4.699 1.00 90.06 102 PHE A N 1
ATOM 806 C CA . PHE A 1 102 ? -12.131 1.907 5.989 1.00 90.06 102 PHE A CA 1
ATOM 807 C C . PHE A 1 102 ? -13.204 0.827 6.125 1.00 90.06 102 PHE A C 1
ATOM 809 O O . PHE A 1 102 ? -13.321 0.193 7.171 1.00 90.06 102 PHE A O 1
ATOM 816 N N . VAL A 1 103 ? -13.985 0.641 5.059 1.00 90.44 103 VAL A N 1
ATOM 817 C CA . VAL A 1 103 ? -15.063 -0.343 4.933 1.00 90.44 103 VAL A CA 1
ATOM 818 C C . VAL A 1 103 ? -15.079 -0.807 3.481 1.00 90.44 103 VAL A C 1
ATOM 820 O O . VAL A 1 103 ? -15.036 0.021 2.570 1.00 90.44 103 VAL A O 1
ATOM 823 N N . SER A 1 104 ? -15.146 -2.115 3.249 1.00 92.25 104 SER A N 1
ATOM 824 C CA . SER A 1 104 ? -15.227 -2.680 1.903 1.00 92.25 104 SER A CA 1
ATOM 825 C C . SER A 1 104 ? -15.894 -4.051 1.899 1.00 92.25 104 SER A C 1
ATOM 827 O O . SER A 1 104 ? -16.026 -4.704 2.934 1.00 92.25 104 SER A O 1
ATOM 829 N N . ARG A 1 105 ? -16.248 -4.496 0.690 1.00 94.19 105 ARG A N 1
ATOM 830 C CA . ARG A 1 105 ? -16.725 -5.856 0.396 1.00 94.19 105 ARG A CA 1
ATOM 831 C C . ARG A 1 105 ? -15.587 -6.834 0.092 1.00 94.19 105 ARG A C 1
ATOM 833 O O . ARG A 1 105 ? -15.841 -8.014 -0.142 1.00 94.19 105 ARG A O 1
ATOM 840 N N . HIS A 1 106 ? -14.337 -6.365 0.029 1.00 93.62 106 HIS A N 1
ATOM 841 C CA . HIS A 1 106 ? -13.216 -7.196 -0.409 1.00 93.62 106 HIS A CA 1
ATOM 842 C C . HIS A 1 106 ? -13.067 -8.409 0.516 1.00 93.62 106 HIS A C 1
ATOM 844 O O . HIS A 1 106 ? -12.987 -8.238 1.728 1.00 93.62 106 HIS A O 1
ATOM 850 N N . PHE A 1 107 ? -13.041 -9.619 -0.046 1.00 92.38 107 PHE A N 1
ATOM 851 C CA . PHE A 1 107 ? -12.826 -10.881 0.681 1.00 92.38 107 PHE A CA 1
ATOM 852 C C . PHE A 1 107 ? -13.889 -11.268 1.729 1.00 92.38 107 PHE A C 1
ATOM 854 O O . PHE A 1 107 ? -13.693 -12.237 2.454 1.00 92.38 107 PHE A O 1
ATOM 861 N N . ALA A 1 108 ? -15.011 -10.545 1.823 1.00 91.12 108 ALA A N 1
ATOM 862 C CA . ALA A 1 108 ? -16.067 -10.849 2.798 1.00 91.12 108 ALA A CA 1
ATOM 863 C C . ALA A 1 108 ? -17.496 -10.509 2.334 1.00 91.12 108 ALA A C 1
ATOM 865 O O . ALA A 1 108 ? -18.454 -10.746 3.064 1.00 91.12 108 ALA A O 1
ATOM 866 N N . GLY A 1 109 ? -17.650 -9.947 1.131 1.00 92.44 109 GLY A N 1
ATOM 867 C CA . GLY A 1 109 ? -18.954 -9.654 0.547 1.00 92.44 109 GLY A CA 1
ATOM 868 C C . GLY A 1 109 ? -19.734 -8.563 1.283 1.00 92.44 109 GLY A C 1
ATOM 869 O O . GLY A 1 109 ? -19.177 -7.704 1.971 1.00 92.44 109 GLY A O 1
ATOM 870 N N . ASP A 1 110 ? -21.050 -8.589 1.096 1.00 91.62 110 ASP A N 1
ATOM 871 C CA . ASP A 1 110 ? -21.965 -7.533 1.541 1.00 91.62 110 ASP A CA 1
ATOM 872 C C . ASP A 1 110 ? -22.275 -7.575 3.043 1.00 91.62 110 ASP A C 1
ATOM 874 O O . ASP A 1 110 ? -22.883 -6.641 3.572 1.00 91.62 110 ASP A O 1
ATOM 878 N N . ASP A 1 111 ? -21.850 -8.623 3.745 1.00 89.38 111 ASP A N 1
ATOM 879 C CA . ASP A 1 111 ? -22.117 -8.804 5.174 1.00 89.38 111 ASP A CA 1
ATOM 880 C C . ASP A 1 111 ? -21.251 -7.906 6.060 1.00 89.38 111 ASP A C 1
ATOM 882 O O . ASP A 1 111 ? -21.669 -7.538 7.156 1.00 89.38 111 ASP A O 1
ATOM 886 N N . LEU A 1 112 ? -20.076 -7.487 5.577 1.00 88.06 112 LEU A N 1
ATOM 887 C CA . LEU A 1 112 ? -19.219 -6.527 6.284 1.00 88.06 112 LEU A CA 1
ATOM 888 C C . LEU A 1 112 ? -19.501 -5.063 5.933 1.00 88.06 112 LEU A C 1
ATOM 890 O O . LEU A 1 112 ? -18.908 -4.160 6.529 1.00 88.06 112 LEU A O 1
ATOM 894 N N . VAL A 1 113 ? -20.393 -4.804 4.977 1.00 87.38 113 VAL A N 1
ATOM 895 C CA . VAL A 1 113 ? -20.780 -3.438 4.622 1.00 87.38 11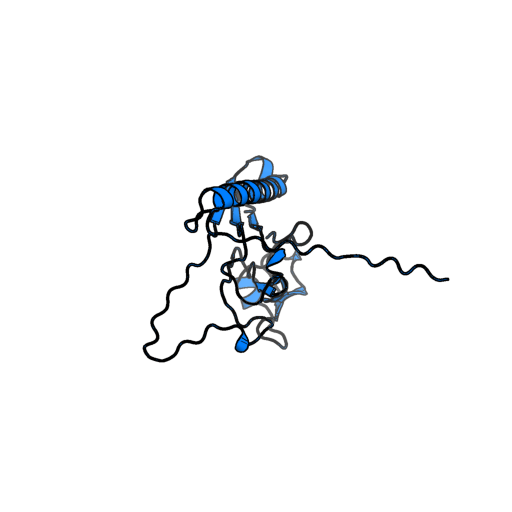3 VAL A CA 1
ATOM 896 C C . VAL A 1 113 ? -21.736 -2.899 5.675 1.00 87.38 113 VAL A C 1
ATOM 898 O O . VAL A 1 113 ? -22.670 -3.577 6.097 1.00 87.38 113 VAL A O 1
ATOM 901 N N . ILE A 1 114 ? -21.531 -1.645 6.072 1.00 88.06 114 ILE A N 1
ATOM 902 C CA . ILE A 1 114 ? -22.448 -0.968 6.985 1.00 88.06 114 ILE A CA 1
ATOM 903 C C . ILE A 1 114 ? -23.767 -0.691 6.247 1.00 88.06 114 ILE A C 1
ATOM 905 O O . ILE A 1 114 ? -23.770 -0.038 5.203 1.00 88.06 114 ILE A O 1
ATOM 909 N N . LYS A 1 115 ? -24.879 -1.195 6.789 1.00 89.56 115 LYS A N 1
ATOM 910 C CA . LYS A 1 115 ? -26.235 -1.039 6.245 1.00 89.56 115 LYS A CA 1
ATOM 911 C C . LYS A 1 115 ? -27.030 -0.128 7.178 1.00 89.56 115 LYS A C 1
ATOM 913 O O . LYS A 1 115 ? -27.037 -0.369 8.380 1.00 89.56 115 LYS A O 1
ATOM 918 N N . PHE A 1 116 ? -27.686 0.885 6.619 1.00 90.62 116 PHE A N 1
ATOM 919 C CA . PHE A 1 116 ? -28.531 1.821 7.364 1.00 90.62 116 PHE A CA 1
ATOM 920 C C . PHE A 1 116 ? -29.962 1.773 6.839 1.00 90.62 116 PHE A C 1
ATOM 922 O O . PHE A 1 116 ? -30.178 1.629 5.633 1.00 90.62 116 PHE A O 1
ATOM 929 N N . GLN A 1 117 ? -30.936 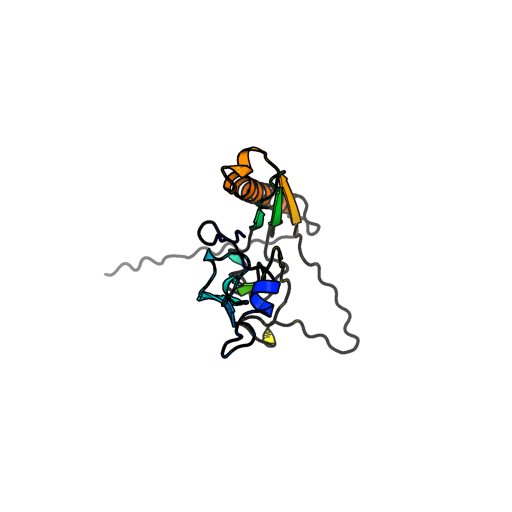1.915 7.732 1.00 94.31 117 GLN A N 1
ATOM 930 C CA . GLN A 1 117 ? -32.342 2.050 7.365 1.00 94.31 117 GLN A CA 1
ATOM 931 C C . GLN A 1 117 ? -32.667 3.479 6.913 1.00 94.31 117 GLN A C 1
ATOM 933 O O . GLN A 1 117 ? -31.965 4.444 7.230 1.00 94.31 117 GLN A O 1
ATOM 938 N N . GLN A 1 118 ? -33.765 3.633 6.170 1.00 94.19 118 GLN A N 1
ATOM 939 C CA . GLN A 1 118 ? -34.240 4.952 5.764 1.00 94.19 118 GLN A CA 1
ATOM 940 C C . GLN A 1 118 ? -34.533 5.813 7.002 1.00 94.19 118 GLN A C 1
ATOM 942 O O . GLN A 1 118 ? -35.297 5.424 7.879 1.00 94.19 118 GLN A O 1
ATOM 947 N N . GLY A 1 119 ? -33.917 6.995 7.065 1.00 93.94 119 GLY A N 1
ATOM 948 C CA . GLY A 1 119 ? -34.062 7.916 8.196 1.00 93.94 119 GLY A CA 1
ATOM 949 C C . GLY A 1 119 ? -33.198 7.587 9.421 1.00 93.94 119 GLY A C 1
ATOM 950 O O . GLY A 1 119 ? -33.258 8.327 10.405 1.00 93.94 119 GLY A O 1
ATOM 951 N N . GLU A 1 120 ? -32.369 6.539 9.380 1.00 95.56 120 GLU A N 1
ATOM 952 C CA . GLU A 1 120 ? -31.491 6.176 10.495 1.00 95.56 120 GLU A CA 1
ATOM 953 C C . GLU A 1 120 ? -30.377 7.217 10.691 1.00 95.56 120 GLU A C 1
ATOM 955 O O . GLU A 1 120 ? -29.525 7.438 9.826 1.00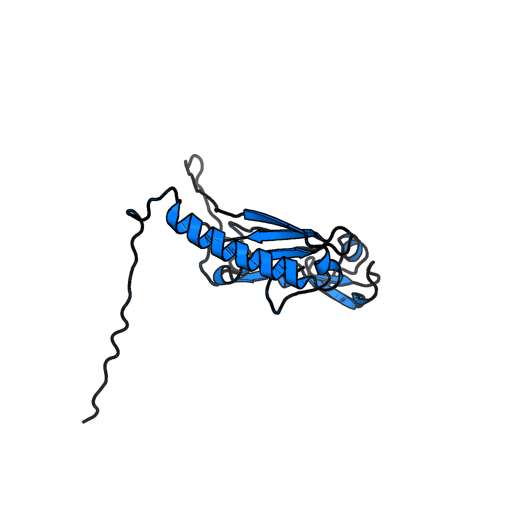 95.56 120 GLU A O 1
ATOM 960 N N . ARG A 1 121 ? -30.366 7.865 11.860 1.00 93.50 121 ARG A N 1
ATOM 961 C CA . ARG A 1 121 ? -29.286 8.780 12.246 1.00 93.50 121 ARG A CA 1
ATOM 962 C C . ARG A 1 121 ? -28.097 7.982 12.759 1.00 93.50 121 ARG A C 1
ATOM 964 O O . ARG A 1 121 ? -28.207 7.295 13.769 1.00 93.50 121 ARG A O 1
ATOM 971 N N . TRP A 1 122 ? -26.936 8.168 12.144 1.00 91.94 122 TRP A N 1
ATOM 972 C CA . TRP A 1 122 ? -25.700 7.521 12.574 1.00 91.94 122 TRP A CA 1
ATOM 973 C C . TRP A 1 122 ? -24.515 8.485 12.542 1.00 91.94 122 TRP A C 1
ATOM 975 O O . TRP A 1 122 ? -24.515 9.509 11.856 1.00 91.94 122 TRP A O 1
ATOM 985 N N . LYS A 1 123 ? -23.481 8.150 13.317 1.00 90.94 123 LYS A N 1
ATOM 986 C CA . LYS A 1 123 ? -22.197 8.852 13.323 1.00 90.94 123 LYS A CA 1
ATOM 987 C C . LYS A 1 123 ? -21.091 7.863 13.663 1.00 90.94 123 LYS A C 1
ATOM 989 O O . LYS A 1 123 ? -21.147 7.213 14.702 1.00 90.94 123 LYS A O 1
ATOM 994 N N . LYS A 1 124 ? -20.059 7.791 12.823 1.00 87.06 124 LYS A N 1
ATOM 995 C CA . LYS A 1 124 ? -18.842 7.008 13.079 1.00 87.06 124 LYS A CA 1
ATOM 996 C C . LYS A 1 124 ? -17.620 7.899 12.905 1.00 87.06 124 LYS A C 1
ATOM 998 O O . LYS A 1 124 ? -17.577 8.731 12.004 1.00 87.06 124 LYS A O 1
ATOM 1003 N N . VAL A 1 125 ? -16.637 7.728 13.782 1.00 89.38 125 VAL A N 1
ATOM 1004 C CA . VAL A 1 125 ? -15.304 8.316 13.616 1.00 89.38 125 VAL A CA 1
ATOM 1005 C C . VAL A 1 125 ? -14.429 7.278 12.925 1.00 89.38 125 VAL A C 1
ATOM 1007 O O . VAL A 1 125 ? -14.411 6.118 13.335 1.00 89.38 125 VAL A O 1
ATOM 1010 N N . ILE A 1 126 ? -13.736 7.700 11.873 1.00 90.62 126 ILE A N 1
ATOM 1011 C CA . ILE A 1 126 ? -12.800 6.877 11.115 1.00 90.62 126 ILE A CA 1
ATOM 1012 C C . ILE A 1 126 ? -11.394 7.436 11.316 1.00 90.62 126 ILE A C 1
ATOM 1014 O O . ILE A 1 126 ? -11.192 8.646 11.211 1.00 90.62 126 ILE A O 1
ATOM 1018 N N . GLY A 1 127 ? -10.438 6.559 11.613 1.00 90.38 127 GLY A N 1
ATOM 1019 C CA . GLY A 1 127 ? -9.060 6.929 11.904 1.00 90.38 127 GLY A CA 1
ATOM 1020 C C . GLY A 1 127 ? -8.745 7.016 13.404 1.00 90.38 127 GLY A C 1
ATOM 1021 O O . GLY A 1 127 ? -9.491 6.494 14.236 1.00 90.38 127 GLY A O 1
ATOM 1022 N N . PRO A 1 128 ? -7.634 7.675 13.768 1.00 91.31 128 PRO A N 1
ATOM 1023 C CA . PRO A 1 128 ? -6.793 8.501 12.898 1.00 91.31 128 PRO A CA 1
ATOM 1024 C C . PRO A 1 128 ? -6.025 7.691 11.844 1.00 91.31 128 PRO A C 1
ATOM 1026 O O . PRO A 1 128 ? -5.626 6.561 12.098 1.00 91.31 128 PRO A O 1
ATOM 1029 N N . VAL A 1 129 ? -5.797 8.308 10.687 1.00 93.06 129 VAL A N 1
ATOM 1030 C CA . VAL A 1 129 ? -4.808 7.896 9.679 1.00 93.06 129 VAL A CA 1
ATOM 1031 C C . VAL A 1 129 ? -3.938 9.107 9.358 1.00 93.06 129 VAL A C 1
ATOM 1033 O O . VAL A 1 129 ? -4.407 10.242 9.476 1.00 93.06 129 VAL A O 1
ATOM 1036 N N . PHE A 1 130 ? -2.682 8.892 8.977 1.00 95.00 130 PHE A N 1
ATOM 1037 C CA . PHE A 1 130 ? -1.765 9.981 8.646 1.00 95.00 130 PHE A CA 1
ATOM 1038 C C . PHE A 1 130 ? -1.203 9.812 7.246 1.00 95.00 130 PHE A C 1
ATOM 1040 O O . PHE A 1 130 ? -0.770 8.727 6.873 1.00 95.00 130 PHE A O 1
ATOM 1047 N N . LEU A 1 131 ? -1.149 10.921 6.517 1.00 96.25 131 LEU A N 1
ATOM 1048 C CA . LEU 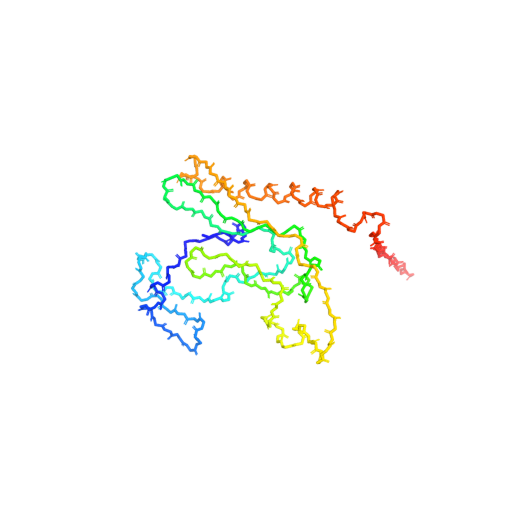A 1 131 ? -0.285 11.058 5.358 1.00 96.25 131 LEU A CA 1
ATOM 1049 C C . LEU A 1 131 ? 1.049 11.619 5.837 1.00 96.25 131 LEU A C 1
ATOM 1051 O O . LEU A 1 131 ? 1.086 12.657 6.501 1.00 96.25 131 LEU A O 1
ATOM 1055 N N . TYR A 1 132 ? 2.130 10.918 5.529 1.00 97.44 132 TYR A N 1
ATOM 1056 C CA . TYR A 1 132 ? 3.477 11.296 5.919 1.00 97.44 132 TYR A CA 1
ATOM 1057 C C . TYR A 1 132 ? 4.360 11.451 4.687 1.00 97.44 132 TYR A C 1
ATOM 1059 O O . TYR A 1 132 ? 4.391 10.583 3.817 1.00 97.44 132 TYR A O 1
ATOM 1067 N N . LEU A 1 133 ? 5.064 12.578 4.632 1.00 97.25 133 LEU A N 1
ATOM 1068 C CA . LEU A 1 133 ? 6.035 12.901 3.599 1.00 97.25 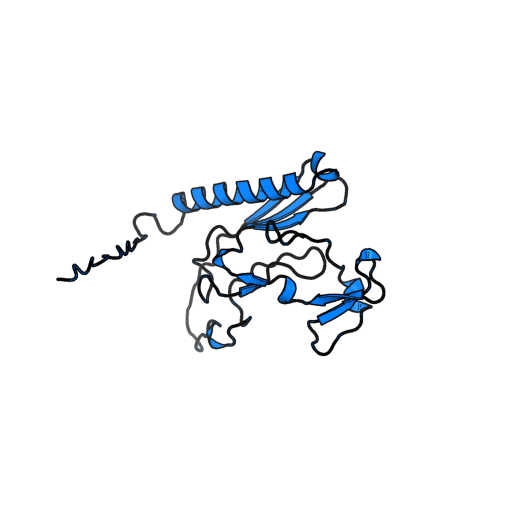133 LEU A CA 1
ATOM 1069 C C . LEU A 1 133 ? 7.402 13.052 4.253 1.00 97.25 133 LEU A C 1
ATOM 1071 O O . LEU A 1 133 ? 7.529 13.722 5.281 1.00 97.25 133 LEU A O 1
ATOM 1075 N N . ASN A 1 134 ? 8.418 12.459 3.645 1.00 97.75 134 ASN A N 1
ATOM 1076 C CA . ASN A 1 134 ? 9.807 12.639 4.044 1.00 97.75 134 ASN A CA 1
ATOM 1077 C C . ASN A 1 134 ? 10.715 12.721 2.819 1.00 97.75 134 ASN A C 1
ATOM 1079 O O . ASN A 1 134 ? 10.356 12.290 1.728 1.00 97.75 134 ASN A O 1
ATOM 1083 N N . SER A 1 135 ? 11.895 13.305 2.995 1.00 97.06 135 SER A N 1
ATOM 1084 C CA . SER A 1 135 ? 12.898 13.431 1.939 1.00 97.06 135 SER A CA 1
ATOM 1085 C C . SER A 1 135 ? 14.291 13.352 2.539 1.00 97.06 135 SER A C 1
ATOM 1087 O O . SER A 1 135 ? 14.537 13.916 3.606 1.00 97.06 135 SER A O 1
ATOM 1089 N N . ASN A 1 136 ? 15.210 12.688 1.850 1.00 95.69 136 ASN A N 1
ATOM 1090 C CA . ASN A 1 136 ? 16.602 12.564 2.266 1.00 95.69 136 ASN A CA 1
ATOM 1091 C C . ASN A 1 136 ? 17.454 12.344 1.019 1.00 95.69 136 ASN A C 1
ATOM 1093 O O . ASN A 1 136 ? 17.221 11.375 0.310 1.00 95.69 136 ASN A O 1
ATOM 1097 N N . SER A 1 137 ? 18.446 13.195 0.760 1.00 93.94 137 SER A N 1
ATOM 1098 C CA . SER A 1 137 ? 19.301 13.089 -0.433 1.00 93.94 137 SER A CA 1
ATOM 1099 C C . SER A 1 137 ? 19.961 11.713 -0.591 1.00 93.94 137 SER A C 1
ATOM 1101 O O . SER A 1 137 ? 20.065 11.221 -1.710 1.00 93.94 137 SER A O 1
ATOM 1103 N N . SER A 1 138 ? 20.311 11.050 0.516 1.00 94.31 138 SER A N 1
ATOM 1104 C CA . SER A 1 138 ? 20.911 9.704 0.519 1.00 94.31 138 SER A CA 1
ATOM 1105 C C . SER A 1 138 ? 19.944 8.614 0.038 1.00 94.31 138 SER A C 1
ATOM 1107 O O . SER A 1 138 ? 20.353 7.489 -0.240 1.00 94.31 138 SER A O 1
ATOM 1109 N N . ALA A 1 139 ? 18.648 8.923 -0.060 1.00 94.88 139 ALA A N 1
ATOM 1110 C CA . ALA A 1 139 ? 17.639 7.989 -0.534 1.00 94.88 139 ALA A CA 1
ATOM 1111 C C . ALA A 1 139 ? 17.652 7.783 -2.055 1.00 94.88 139 ALA A C 1
ATOM 1113 O O . ALA A 1 139 ? 16.988 6.863 -2.525 1.00 94.88 139 ALA A O 1
ATOM 1114 N N . MET A 1 140 ? 18.417 8.588 -2.807 1.00 92.38 140 MET A N 1
ATOM 1115 C CA . MET A 1 140 ? 18.708 8.299 -4.216 1.00 92.38 140 MET A CA 1
ATOM 1116 C C . MET A 1 140 ? 19.450 6.964 -4.367 1.00 92.38 140 MET A C 1
ATOM 1118 O O . MET A 1 140 ? 19.094 6.172 -5.233 1.00 92.38 140 MET A O 1
ATOM 1122 N N . ASP A 1 141 ? 20.423 6.697 -3.489 1.00 93.56 141 ASP A N 1
ATOM 1123 C CA . ASP A 1 141 ? 21.209 5.457 -3.503 1.00 93.56 141 ASP A CA 1
ATOM 1124 C C . ASP A 1 141 ? 20.567 4.360 -2.644 1.00 93.56 141 ASP A C 1
ATOM 1126 O O . ASP A 1 141 ? 20.652 3.173 -2.958 1.00 93.56 141 ASP A O 1
ATOM 1130 N N . ASN A 1 142 ? 19.903 4.746 -1.547 1.00 94.12 142 ASN A N 1
ATOM 1131 C CA . ASN A 1 142 ? 19.242 3.813 -0.637 1.00 94.12 142 ASN A CA 1
ATOM 1132 C C . ASN A 1 142 ? 17.819 4.269 -0.253 1.00 94.12 142 ASN A C 1
ATOM 1134 O O . ASN A 1 142 ? 17.619 4.859 0.818 1.00 94.12 142 ASN A O 1
ATOM 1138 N N . PRO A 1 143 ? 16.799 3.928 -1.064 1.00 93.94 143 PRO A N 1
ATOM 1139 C CA . PRO A 1 143 ? 15.397 4.272 -0.802 1.00 93.94 143 PRO A CA 1
ATOM 1140 C C . PRO A 1 143 ? 14.861 3.782 0.553 1.00 93.94 143 PRO A C 1
ATOM 1142 O O . PRO A 1 143 ? 13.907 4.351 1.090 1.00 93.94 143 PRO A O 1
ATOM 1145 N N . THR A 1 144 ? 15.479 2.745 1.133 1.00 95.12 144 THR A N 1
ATOM 1146 C CA . THR A 1 144 ? 15.080 2.147 2.418 1.00 95.12 144 THR A CA 1
ATOM 1147 C C . THR A 1 144 ? 15.121 3.156 3.564 1.00 95.12 144 THR A C 1
ATOM 1149 O O . THR A 1 144 ? 14.316 3.059 4.483 1.00 95.12 144 THR A O 1
ATOM 1152 N N . ILE A 1 145 ? 15.974 4.183 3.478 1.00 96.81 145 ILE A N 1
ATOM 1153 C CA . ILE A 1 145 ? 16.066 5.250 4.486 1.00 96.81 145 ILE A CA 1
ATOM 1154 C C . ILE A 1 145 ? 14.707 5.933 4.701 1.00 96.81 145 ILE A C 1
ATOM 1156 O O . ILE A 1 145 ? 14.312 6.184 5.839 1.00 96.81 145 ILE A O 1
ATOM 1160 N N . LEU A 1 146 ? 13.970 6.210 3.620 1.00 97.94 146 LEU A N 1
ATOM 1161 C CA . LEU A 1 146 ? 12.659 6.863 3.700 1.00 97.94 146 LEU A CA 1
ATOM 1162 C C . LEU A 1 146 ? 11.591 5.922 4.262 1.00 97.94 146 LEU A C 1
ATOM 1164 O O . LEU A 1 146 ? 10.718 6.357 5.014 1.00 97.94 146 LEU A O 1
ATOM 1168 N N . TRP A 1 147 ? 11.679 4.637 3.925 1.00 97.62 147 TRP A N 1
ATOM 1169 C CA . TRP A 1 147 ? 10.789 3.598 4.437 1.00 97.62 147 TRP A CA 1
ATOM 1170 C C . TRP A 1 147 ? 10.971 3.367 5.942 1.00 97.62 147 TRP A C 1
ATOM 1172 O O . TRP A 1 147 ? 9.998 3.371 6.697 1.00 97.62 147 TRP A O 1
ATOM 1182 N N . ASP A 1 148 ? 12.211 3.218 6.404 1.00 97.75 148 ASP A N 1
ATOM 1183 C CA . ASP A 1 148 ? 12.511 3.000 7.820 1.00 97.75 148 ASP A CA 1
ATOM 1184 C C . ASP A 1 148 ? 12.137 4.213 8.672 1.00 97.75 148 ASP A C 1
ATOM 1186 O O . ASP A 1 148 ? 11.651 4.078 9.797 1.00 97.75 148 ASP A O 1
ATOM 1190 N N . ASP A 1 149 ? 12.304 5.415 8.129 1.00 98.06 149 ASP A N 1
ATOM 1191 C CA . ASP A 1 149 ? 11.835 6.640 8.758 1.00 98.06 149 ASP A CA 1
ATOM 1192 C C . ASP A 1 149 ? 10.301 6.691 8.881 1.00 98.06 149 ASP A C 1
ATOM 1194 O O . ASP A 1 149 ? 9.782 6.977 9.963 1.00 98.06 149 ASP A O 1
ATOM 1198 N N . ALA A 1 150 ? 9.561 6.297 7.840 1.00 97.94 150 ALA A N 1
ATOM 1199 C CA . ALA A 1 150 ? 8.103 6.182 7.905 1.00 97.94 150 ALA A CA 1
ATOM 1200 C C . ALA A 1 150 ? 7.640 5.143 8.945 1.00 97.94 150 ALA A C 1
ATOM 1202 O O . ALA A 1 150 ? 6.726 5.419 9.730 1.00 97.94 150 ALA A O 1
ATOM 1203 N N . LYS A 1 151 ? 8.312 3.983 9.025 1.00 97.19 151 LYS A N 1
ATOM 1204 C CA . LYS A 1 151 ? 8.076 2.976 10.077 1.00 97.19 151 LYS A CA 1
ATOM 1205 C C . LYS A 1 151 ? 8.318 3.549 11.474 1.00 97.19 151 LYS A C 1
ATOM 1207 O O . LYS A 1 151 ? 7.468 3.395 12.349 1.00 97.19 151 LYS A O 1
ATOM 1212 N N . ARG A 1 152 ? 9.424 4.269 11.699 1.00 96.88 152 ARG A N 1
ATOM 1213 C CA . ARG A 1 152 ? 9.682 4.959 12.981 1.00 96.88 152 ARG A CA 1
ATOM 1214 C C . ARG A 1 152 ? 8.572 5.951 13.318 1.00 96.88 152 ARG A C 1
ATOM 1216 O O . ARG A 1 152 ? 8.067 5.954 14.441 1.00 96.88 152 ARG A O 1
ATOM 1223 N N . ARG A 1 153 ? 8.120 6.730 12.333 1.00 95.44 153 ARG A N 1
ATOM 1224 C CA . ARG A 1 153 ? 7.051 7.710 12.531 1.00 95.44 153 ARG A CA 1
ATOM 1225 C C . ARG A 1 153 ? 5.719 7.065 12.919 1.00 95.44 153 ARG A C 1
ATOM 1227 O O . ARG A 1 153 ? 4.991 7.646 13.726 1.00 95.44 153 ARG A O 1
ATOM 1234 N N . HIS A 1 154 ? 5.419 5.867 12.416 1.00 94.00 154 HIS A N 1
ATOM 1235 C CA . HIS A 1 154 ? 4.276 5.075 12.871 1.00 94.00 154 HIS A CA 1
ATOM 1236 C C . HIS A 1 154 ? 4.336 4.777 14.372 1.00 94.00 154 HIS A C 1
ATOM 1238 O O . HIS A 1 154 ? 3.361 5.053 15.072 1.00 94.00 154 HIS A O 1
ATOM 1244 N N . TYR A 1 155 ? 5.469 4.300 14.895 1.00 90.69 155 TYR A N 1
ATOM 1245 C CA . TYR A 1 155 ? 5.615 4.043 16.334 1.00 90.69 155 TYR A CA 1
ATOM 1246 C C . TYR A 1 155 ? 5.393 5.313 17.175 1.00 90.69 155 TYR A C 1
ATOM 1248 O O . TYR A 1 155 ? 4.669 5.286 18.178 1.00 90.69 155 TYR A O 1
ATOM 1256 N N . ASP A 1 156 ? 5.922 6.456 16.734 1.00 89.44 156 ASP A N 1
ATOM 1257 C CA . ASP A 1 156 ? 5.711 7.747 17.401 1.00 89.44 156 ASP A CA 1
ATOM 1258 C C . ASP A 1 156 ? 4.243 8.190 17.389 1.00 89.44 156 ASP A C 1
ATOM 1260 O O . ASP A 1 156 ? 3.732 8.741 18.368 1.00 89.44 156 ASP A O 1
ATOM 1264 N N . PHE A 1 157 ? 3.539 7.992 16.275 1.00 86.62 157 PHE A N 1
ATOM 1265 C CA . PHE A 1 157 ? 2.123 8.335 16.188 1.00 86.62 157 PHE A CA 1
ATOM 1266 C C . PHE A 1 157 ? 1.264 7.417 17.052 1.00 86.62 157 PHE A C 1
ATOM 1268 O O . PHE A 1 157 ? 0.408 7.910 17.790 1.00 86.62 157 PHE A O 1
ATOM 1275 N N . SER A 1 158 ? 1.522 6.112 17.021 1.00 83.00 158 SER A N 1
ATOM 1276 C CA . SER A 1 158 ? 0.816 5.119 17.830 1.00 83.00 158 SER A CA 1
ATOM 1277 C C . SER A 1 158 ? 0.938 5.423 19.327 1.00 83.00 158 SER A C 1
ATOM 1279 O O . SER A 1 158 ? -0.068 5.444 20.040 1.00 83.00 158 SER A O 1
ATOM 1281 N N . THR A 1 159 ? 2.136 5.775 19.803 1.00 79.56 159 THR A N 1
ATOM 1282 C CA . THR A 1 159 ? 2.362 6.150 21.212 1.00 79.56 159 THR A CA 1
ATOM 1283 C C . THR A 1 159 ? 1.692 7.475 21.590 1.00 79.56 159 THR A C 1
ATOM 1285 O O . THR A 1 159 ? 1.119 7.593 22.675 1.00 79.56 159 THR A O 1
ATOM 1288 N N . ARG A 1 160 ? 1.699 8.479 20.704 1.00 77.19 160 ARG A N 1
ATOM 1289 C CA . ARG A 1 160 ? 1.011 9.763 20.940 1.00 77.19 160 ARG A CA 1
ATOM 1290 C C . ARG A 1 160 ? -0.508 9.621 20.956 1.00 77.19 160 ARG A C 1
ATOM 1292 O O . ARG A 1 160 ? -1.157 10.243 21.789 1.00 77.19 160 ARG A O 1
ATOM 1299 N N . ILE A 1 161 ? -1.084 8.800 20.084 1.00 73.25 161 ILE A N 1
ATOM 1300 C CA . ILE A 1 161 ? -2.535 8.566 20.024 1.00 73.25 161 ILE A CA 1
ATOM 1301 C C . ILE A 1 161 ? -3.047 7.907 21.296 1.00 73.25 161 ILE A C 1
ATOM 1303 O O . ILE A 1 161 ? -4.079 8.318 21.825 1.00 73.25 161 ILE A O 1
ATOM 1307 N N . GLN A 1 162 ? -2.300 6.944 21.837 1.00 62.62 162 GLN A N 1
ATOM 1308 C CA . GLN A 1 162 ? -2.622 6.362 23.138 1.00 62.62 162 GLN A CA 1
ATOM 1309 C C . GLN A 1 162 ? -2.668 7.422 24.251 1.00 62.62 162 GLN A C 1
ATOM 1311 O O . GLN A 1 162 ? -3.425 7.261 25.202 1.00 62.62 162 GLN A O 1
ATOM 1316 N N . ARG A 1 163 ? -1.918 8.526 24.118 1.00 59.22 163 ARG A N 1
ATOM 1317 C CA . ARG A 1 163 ? -1.919 9.651 25.069 1.00 59.22 163 ARG A CA 1
ATOM 1318 C C . ARG A 1 163 ? -2.983 10.719 24.778 1.00 59.22 163 ARG A C 1
ATOM 1320 O O . ARG A 1 163 ? -3.408 11.391 25.709 1.00 59.22 163 ARG A O 1
ATOM 1327 N N . LEU A 1 164 ? -3.394 10.898 23.518 1.00 54.59 164 LEU A N 1
ATOM 1328 C CA . LEU A 1 164 ? -4.209 12.036 23.053 1.00 54.59 164 LEU A CA 1
ATOM 1329 C C . LEU A 1 164 ? -5.652 11.690 22.646 1.00 54.59 164 LEU A C 1
ATOM 1331 O O . LEU A 1 164 ? -6.416 12.595 22.308 1.00 54.59 164 LEU A O 1
ATOM 1335 N N . ASN A 1 165 ? -6.046 10.415 22.615 1.00 51.09 165 ASN A N 1
ATOM 1336 C CA . ASN A 1 165 ? -7.342 10.035 22.052 1.00 51.09 165 ASN A CA 1
ATOM 1337 C C . ASN A 1 165 ? -8.546 10.680 22.768 1.00 51.09 165 ASN A C 1
ATOM 1339 O O . ASN A 1 165 ? -8.640 10.698 23.994 1.00 51.09 165 ASN A O 1
ATOM 1343 N N . ARG A 1 166 ? -9.518 11.152 21.964 1.00 50.88 166 ARG A N 1
ATOM 1344 C CA . ARG A 1 166 ? -10.785 11.791 22.398 1.00 50.88 166 ARG A CA 1
ATOM 1345 C C . ARG A 1 166 ? -11.651 10.914 23.308 1.00 50.88 166 ARG A C 1
ATOM 1347 O O . ARG A 1 166 ? -12.501 11.437 24.024 1.00 50.88 166 ARG A O 1
ATOM 1354 N N . VAL A 1 167 ? -11.447 9.599 23.284 1.00 52.56 167 VAL A N 1
ATOM 1355 C CA . VAL A 1 167 ? -11.902 8.704 24.350 1.00 52.56 167 VAL A CA 1
ATOM 1356 C C . VAL A 1 167 ? -10.723 8.559 25.299 1.00 52.56 167 VAL A C 1
ATOM 1358 O O . VAL A 1 167 ? -9.779 7.833 24.986 1.00 52.56 167 VAL A O 1
ATOM 1361 N N . SER A 1 168 ? -10.778 9.296 26.414 1.00 49.78 168 SER A N 1
ATOM 1362 C CA . SER A 1 168 ? -9.782 9.251 27.488 1.00 49.78 168 SER A CA 1
ATOM 1363 C C . SER A 1 168 ? -9.330 7.814 27.761 1.00 49.78 168 SER A C 1
ATOM 1365 O O . SER A 1 168 ? -10.158 6.899 27.767 1.00 49.78 168 SER A O 1
ATOM 1367 N N . THR A 1 169 ? -8.045 7.607 28.048 1.00 55.41 169 THR A N 1
ATOM 1368 C CA . THR A 1 169 ? -7.514 6.312 28.511 1.00 55.41 169 THR A CA 1
ATOM 1369 C C . THR A 1 169 ? -8.295 5.763 29.707 1.00 55.41 169 THR A C 1
ATOM 1371 O O . THR A 1 169 ? -8.442 4.551 29.827 1.00 55.41 169 THR A O 1
ATOM 1374 N N . THR A 1 170 ? -8.902 6.634 30.523 1.00 52.16 170 THR A N 1
ATOM 1375 C CA . THR A 1 170 ? -9.797 6.258 31.634 1.00 52.16 170 THR A CA 1
ATOM 1376 C C . THR A 1 170 ? -11.141 5.655 31.207 1.00 52.16 170 THR A C 1
ATOM 1378 O O . THR A 1 170 ? -11.872 5.148 32.049 1.00 52.16 170 THR A O 1
ATOM 1381 N N . ARG A 1 171 ? -11.489 5.695 29.916 1.00 58.00 171 ARG A N 1
ATOM 1382 C CA . ARG A 1 171 ? -12.702 5.089 29.338 1.00 58.00 171 ARG A CA 1
ATOM 1383 C C . ARG A 1 171 ? -12.401 3.889 28.434 1.00 58.00 171 ARG A C 1
ATOM 1385 O O . ARG A 1 171 ? -13.308 3.390 27.772 1.00 58.00 171 ARG A O 1
ATOM 1392 N N . ARG A 1 172 ? -11.148 3.421 28.391 1.00 65.38 172 ARG A N 1
ATOM 1393 C CA . ARG A 1 172 ? -10.766 2.169 27.723 1.00 65.38 172 ARG A CA 1
ATOM 1394 C C . ARG A 1 172 ? -10.713 1.047 28.755 1.00 65.38 172 ARG A C 1
ATOM 1396 O O . ARG A 1 172 ? -10.032 1.166 29.768 1.00 65.38 172 ARG A O 1
ATOM 1403 N N . CYS A 1 173 ? -11.434 -0.037 28.491 1.00 60.19 173 CYS A N 1
ATOM 1404 C CA . CYS A 1 173 ? -11.372 -1.252 29.293 1.00 60.19 173 CYS A CA 1
ATOM 1405 C C . CYS A 1 173 ? -10.440 -2.255 28.607 1.00 60.19 173 CYS A C 1
ATOM 1407 O O . CYS A 1 173 ? -10.553 -2.481 27.403 1.00 60.19 173 CYS A O 1
ATOM 1409 N N . TRP A 1 174 ? -9.526 -2.846 29.371 1.00 68.56 174 TRP A N 1
ATOM 1410 C CA . TRP A 1 174 ? -8.652 -3.916 28.902 1.00 68.56 174 TRP A CA 1
ATOM 1411 C C . TRP A 1 174 ? -9.166 -5.244 29.448 1.00 68.56 174 TRP A C 1
ATOM 1413 O O . TRP A 1 174 ? -9.361 -5.382 30.655 1.00 68.56 174 TRP A O 1
ATOM 1423 N N . ILE A 1 175 ? -9.359 -6.229 28.574 1.00 67.31 175 ILE A N 1
ATOM 1424 C CA . ILE A 1 175 ? -9.673 -7.599 28.983 1.00 67.31 175 ILE A CA 1
ATOM 1425 C C . ILE A 1 175 ? -8.368 -8.392 28.970 1.00 67.31 175 ILE A C 1
ATOM 1427 O O . ILE A 1 175 ? -7.786 -8.620 27.911 1.00 67.31 175 ILE A O 1
ATOM 1431 N N . LEU A 1 176 ? -7.903 -8.817 30.146 1.00 55.59 176 LEU A N 1
ATOM 1432 C CA . LEU A 1 176 ? -6.754 -9.712 30.273 1.00 55.59 176 LEU A CA 1
ATOM 1433 C C . LEU A 1 176 ? -7.249 -11.154 30.436 1.00 55.59 176 LEU A C 1
ATOM 1435 O O . LEU A 1 176 ? -7.673 -11.557 31.518 1.00 55.59 176 LEU A O 1
ATOM 1439 N N . ALA A 1 177 ? -7.177 -11.951 29.371 1.00 52.66 177 ALA A N 1
ATOM 1440 C CA . ALA A 1 177 ? -7.467 -13.379 29.447 1.00 52.66 177 ALA A CA 1
ATOM 1441 C C . ALA A 1 177 ? -6.215 -14.149 29.907 1.00 52.66 177 ALA A C 1
ATOM 1443 O O . ALA A 1 177 ? -5.252 -14.292 29.156 1.00 52.66 177 ALA A O 1
ATOM 1444 N N . LYS A 1 178 ? -6.214 -14.670 31.142 1.00 47.78 178 LYS A N 1
ATOM 1445 C CA . LYS A 1 178 ? -5.189 -15.626 31.598 1.00 47.78 178 LYS A CA 1
ATOM 1446 C C . LYS A 1 178 ? -5.610 -17.045 31.218 1.00 47.78 178 LYS A C 1
ATOM 1448 O O . LYS A 1 178 ? -6.586 -17.571 31.750 1.00 47.78 178 LYS A O 1
ATOM 1453 N N . ARG A 1 179 ? -4.859 -17.692 30.322 1.00 54.31 179 ARG A N 1
ATOM 1454 C CA . ARG A 1 179 ? -5.039 -19.116 30.007 1.00 54.31 179 ARG A CA 1
ATOM 1455 C C . ARG A 1 179 ? -4.523 -19.949 31.185 1.00 54.31 179 ARG A C 1
ATOM 1457 O O . ARG A 1 179 ? -3.324 -19.998 31.432 1.00 54.31 179 ARG A O 1
ATOM 1464 N N . LYS A 1 180 ? -5.426 -20.587 31.932 1.00 52.47 180 LYS A N 1
ATOM 1465 C CA . LYS A 1 180 ? -5.074 -21.519 33.012 1.00 52.47 180 LYS A CA 1
ATOM 1466 C C . LYS A 1 180 ? -4.658 -22.849 32.367 1.00 52.47 180 LYS A C 1
ATOM 1468 O O . LYS A 1 180 ? -5.518 -23.594 31.906 1.00 52.47 180 LYS A O 1
ATOM 1473 N N . GLN A 1 181 ? -3.359 -23.133 32.276 1.00 52.88 181 GLN A N 1
ATOM 1474 C CA . GLN A 1 181 ? -2.892 -24.486 31.955 1.00 52.88 181 GLN A CA 1
ATOM 1475 C C . GLN A 1 181 ? -3.231 -25.392 33.147 1.00 52.88 181 GLN A C 1
ATOM 1477 O O . GLN A 1 181 ? -2.710 -25.198 34.243 1.00 52.88 181 GLN A O 1
ATOM 1482 N N . ARG A 1 182 ? -4.150 -26.348 32.960 1.00 49.09 182 ARG A N 1
ATOM 1483 C CA . ARG A 1 182 ? -4.272 -27.493 33.869 1.00 49.09 182 ARG A CA 1
ATOM 1484 C C . ARG A 1 182 ? -3.142 -28.453 33.515 1.00 49.09 182 ARG A C 1
ATOM 1486 O O . ARG A 1 182 ? -3.154 -29.019 32.428 1.00 49.09 182 ARG A O 1
ATOM 1493 N N . LEU A 1 183 ? -2.182 -28.613 34.420 1.00 45.97 183 LEU A N 1
ATOM 1494 C CA . LEU A 1 183 ? -1.321 -29.789 34.429 1.00 45.97 183 LEU A CA 1
ATOM 1495 C C . LEU A 1 183 ? -2.203 -30.964 34.864 1.00 45.97 183 LEU A C 1
ATOM 1497 O O . LEU A 1 183 ? -2.676 -30.993 35.998 1.00 45.97 183 LEU A O 1
ATOM 1501 N N . SER A 1 184 ? -2.499 -31.875 33.942 1.00 50.69 184 SER A N 1
ATOM 1502 C CA . SER A 1 184 ? -2.993 -33.202 34.296 1.00 50.69 184 SER A CA 1
ATOM 1503 C C . SER A 1 184 ? -1.807 -33.989 34.844 1.00 50.69 184 SER A C 1
ATOM 1505 O O . SER A 1 184 ? -0.889 -34.315 34.093 1.00 50.69 184 SER A O 1
ATOM 1507 N N . VAL A 1 185 ? -1.810 -34.239 36.149 1.00 49.66 185 VAL A N 1
ATOM 1508 C CA . VAL A 1 185 ? -0.990 -35.296 36.743 1.00 49.66 185 VAL A CA 1
ATOM 1509 C C . VAL A 1 185 ? -1.662 -36.603 36.326 1.00 49.66 185 VAL A C 1
ATOM 1511 O O . VAL A 1 185 ? -2.852 -36.780 36.577 1.00 49.66 185 VAL A O 1
ATOM 1514 N N . LEU A 1 186 ? -0.945 -37.426 35.564 1.00 48.22 186 LEU A N 1
ATOM 1515 C CA . LEU A 1 186 ? -1.329 -38.811 35.309 1.00 48.22 186 LEU A CA 1
ATOM 1516 C C . LEU A 1 186 ? -0.847 -39.617 36.520 1.00 48.22 186 LEU A C 1
ATOM 1518 O O . LEU A 1 186 ? 0.335 -39.519 36.856 1.00 48.22 186 LEU A O 1
ATOM 1522 N N . ASP A 1 187 ? -1.777 -40.318 37.168 1.00 56.06 187 ASP A N 1
ATOM 1523 C CA . ASP A 1 187 ? -1.506 -41.333 38.196 1.00 56.06 187 ASP A CA 1
ATOM 1524 C C . ASP A 1 187 ? -0.940 -42.617 37.566 1.00 56.06 187 ASP A C 1
ATOM 1526 O O . ASP A 1 187 ? -1.368 -42.959 36.434 1.00 56.06 187 ASP A O 1
#

Radius of gyration: 20.88 Å; chains: 1; bounding box: 55×57×62 Å

Organism: NCBI:txid62892